Protein AF-A0A5N9BWN0-F1 (afdb_monomer_lite)

pLDDT: mean 87.67, std 10.24, range [44.97, 98.0]

Sequence (198 aa):
MVNQIKEALRDKSRDNLVNTLIKLGINAQMAERGLEQEKIGDEWYTKKLGIINVQDQPIKWINICIKPRSKDSPPNWKYIFIVPDERLVSGKDEIKIKTIRKKSFPIFGKVIDTTWKGNDGSGLAYTLSNDIEIKSLAKSIGDIHLESFFDPIPGWFFRVGHTQHLDGQSNWHNRMTKETWEQLTLLSNYLLSSPRIL

Radius of gyration: 17.15 Å; chains: 1; bounding box: 41×39×53 Å

Foldseek 3Di:
DVVVVVVVPDACQVVLLQVLCVVLVWPKDFDDPDDQCQPVVDDPQWAKPGWIATPPAQFGIWTKIWRPDDPPFFIKIKIKTWGFDQLADPDDDKWKKKKDFDAPDPPDHDGPWIFIDTPDPQCLSVVLRPDPLSTCLCVLQNMKMKIFDPPPGGTIMIMGMDGDDPDRYDPSSVSDDNSNVVSVRVSSVSRNPGDRPD

Structure (mmCIF, N/CA/C/O backbone):
data_AF-A0A5N9BWN0-F1
#
_entry.id   AF-A0A5N9BWN0-F1
#
loop_
_atom_site.group_PDB
_atom_site.id
_atom_site.type_symbol
_atom_site.label_atom_id
_atom_site.label_alt_id
_atom_site.label_comp_id
_atom_site.label_asym_id
_atom_site.label_entity_id
_atom_site.label_seq_id
_atom_site.pdbx_PDB_ins_code
_atom_site.Cartn_x
_atom_site.Cartn_y
_atom_site.Cartn_z
_atom_site.occupancy
_atom_site.B_iso_or_equiv
_atom_site.auth_seq_id
_atom_site.auth_comp_id
_atom_site.auth_asym_id
_atom_site.auth_atom_id
_atom_site.pdbx_PDB_model_num
ATOM 1 N N . MET A 1 1 ? -6.363 10.911 34.290 1.00 56.84 1 MET A N 1
ATOM 2 C CA . MET A 1 1 ? -4.896 10.781 34.126 1.00 56.84 1 MET A CA 1
ATOM 3 C C . MET A 1 1 ? -4.470 9.518 33.374 1.00 56.84 1 MET A C 1
ATOM 5 O O . MET A 1 1 ? -3.887 9.672 32.313 1.00 56.84 1 MET A O 1
ATOM 9 N N . VAL A 1 2 ? -4.783 8.290 33.820 1.00 61.59 2 VAL A N 1
ATOM 10 C CA . VAL A 1 2 ? -4.330 7.046 33.137 1.00 61.59 2 VAL A CA 1
ATOM 11 C C . VAL A 1 2 ? -4.757 6.964 31.660 1.00 61.59 2 VAL A C 1
ATOM 13 O O . VAL A 1 2 ? -3.939 6.626 30.809 1.00 61.59 2 VAL A O 1
ATOM 16 N N . ASN A 1 3 ? -5.997 7.341 31.326 1.00 66.62 3 ASN A N 1
ATOM 17 C CA . ASN A 1 3 ? -6.470 7.336 29.932 1.00 66.62 3 ASN A CA 1
ATOM 18 C C . ASN A 1 3 ? -5.778 8.394 29.055 1.00 66.62 3 ASN A C 1
ATOM 20 O O . ASN A 1 3 ? -5.500 8.124 27.895 1.00 66.62 3 ASN A O 1
ATOM 24 N N . GLN A 1 4 ? -5.424 9.557 29.610 1.00 67.56 4 GLN A N 1
ATOM 25 C CA . GLN A 1 4 ? -4.704 10.606 28.872 1.00 67.56 4 GLN A CA 1
ATOM 26 C C . GLN A 1 4 ? -3.252 10.202 28.578 1.00 67.56 4 GLN A C 1
ATOM 28 O O . GLN A 1 4 ? -2.748 10.477 27.495 1.00 67.56 4 GLN A O 1
ATOM 33 N N . ILE A 1 5 ? -2.596 9.497 29.508 1.00 68.50 5 ILE A N 1
ATOM 34 C CA . ILE A 1 5 ? -1.239 8.964 29.311 1.00 68.50 5 ILE A CA 1
ATOM 35 C C . ILE A 1 5 ? -1.248 7.828 28.278 1.00 68.50 5 ILE A C 1
ATOM 37 O O . ILE A 1 5 ? -0.393 7.796 27.396 1.00 68.50 5 ILE A O 1
ATOM 41 N N . LYS 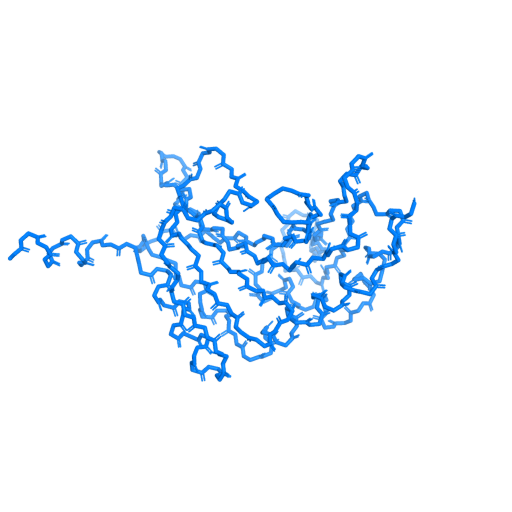A 1 6 ? -2.239 6.924 28.338 1.00 69.50 6 LYS A N 1
ATOM 42 C CA . LYS A 1 6 ? -2.413 5.861 27.333 1.00 69.50 6 LYS A CA 1
ATOM 43 C C . LYS A 1 6 ? -2.634 6.429 25.930 1.00 69.50 6 LYS A C 1
ATOM 45 O O . LYS A 1 6 ? -2.019 5.943 24.990 1.00 69.50 6 LYS A O 1
ATOM 50 N N . GLU A 1 7 ? -3.456 7.467 25.800 1.00 70.50 7 GLU A N 1
ATOM 51 C CA . GLU A 1 7 ? -3.693 8.151 24.524 1.00 70.50 7 GLU A CA 1
ATOM 52 C C . GLU A 1 7 ? -2.457 8.909 24.017 1.00 70.50 7 GLU A C 1
ATOM 54 O O . GLU A 1 7 ? -2.178 8.904 22.819 1.00 70.50 7 GLU A O 1
ATOM 59 N N . ALA A 1 8 ? -1.666 9.513 24.909 1.00 68.06 8 ALA A N 1
ATOM 60 C CA . ALA A 1 8 ? -0.419 10.183 24.536 1.00 68.06 8 ALA A CA 1
ATOM 61 C C . ALA A 1 8 ? 0.657 9.209 24.021 1.00 68.06 8 ALA A C 1
ATOM 63 O O . ALA A 1 8 ? 1.432 9.572 23.138 1.00 68.06 8 ALA A O 1
ATOM 64 N N . LEU A 1 9 ? 0.687 7.982 24.551 1.00 71.81 9 LEU A N 1
ATOM 65 C CA . LEU A 1 9 ? 1.624 6.917 24.168 1.00 71.81 9 LEU A CA 1
ATOM 66 C C . LEU A 1 9 ? 1.105 6.021 23.029 1.00 71.81 9 LEU A C 1
ATOM 68 O O . LEU A 1 9 ? 1.820 5.125 22.576 1.00 71.81 9 LEU A O 1
ATOM 72 N N . ARG A 1 10 ? -0.140 6.220 22.579 1.00 81.81 10 ARG A N 1
ATOM 73 C CA . ARG A 1 10 ? -0.743 5.446 21.491 1.00 81.81 10 ARG A CA 1
ATOM 74 C C . ARG A 1 10 ? -0.076 5.795 20.161 1.00 81.81 10 ARG A C 1
ATOM 76 O O . ARG A 1 10 ? 0.183 6.960 19.875 1.00 81.81 10 ARG A O 1
ATOM 83 N N . ASP A 1 11 ? 0.136 4.788 19.316 1.00 84.75 11 ASP A N 1
ATOM 84 C CA . ASP A 1 11 ? 0.546 5.009 17.927 1.00 84.75 11 ASP A CA 1
ATOM 85 C C . ASP A 1 11 ? -0.541 5.813 17.183 1.00 84.75 11 ASP A C 1
ATOM 87 O O . ASP A 1 11 ? -1.716 5.433 17.189 1.00 84.75 11 ASP A O 1
ATOM 91 N N . LYS A 1 12 ? -0.139 6.932 16.566 1.00 89.94 12 LYS A N 1
ATOM 92 C CA . LYS A 1 12 ? -1.022 7.859 15.836 1.00 89.94 12 LYS A CA 1
ATOM 93 C C . LYS A 1 12 ? -0.925 7.714 14.319 1.00 89.94 12 LYS A C 1
ATOM 95 O O . LYS A 1 12 ? -1.431 8.556 13.586 1.00 89.94 12 LYS A O 1
ATOM 100 N N . SER A 1 13 ? -0.273 6.671 13.809 1.00 90.56 13 SER A N 1
ATOM 101 C CA . SER A 1 13 ? -0.052 6.489 12.369 1.00 90.56 13 SER A CA 1
ATOM 102 C C . SER A 1 13 ? -1.371 6.376 11.606 1.00 90.56 13 SER A C 1
ATOM 104 O O . SER A 1 13 ? -1.478 6.910 10.503 1.00 90.56 13 SER A O 1
ATOM 106 N N . ARG A 1 14 ? -2.386 5.734 12.210 1.00 92.50 14 ARG A N 1
ATOM 107 C CA . ARG A 1 14 ? -3.748 5.674 11.656 1.00 92.50 14 ARG A CA 1
ATOM 108 C C . ARG A 1 14 ? -4.403 7.048 11.637 1.00 92.50 14 ARG A C 1
ATOM 110 O O . ARG A 1 14 ? -4.847 7.479 10.580 1.00 92.50 14 ARG A O 1
ATOM 117 N N . ASP A 1 15 ? -4.409 7.745 12.771 1.00 93.75 15 ASP A N 1
ATOM 118 C CA . ASP A 1 15 ? -4.987 9.086 12.903 1.00 93.75 15 ASP A CA 1
ATOM 119 C C . ASP A 1 15 ? -4.354 10.082 11.918 1.00 93.75 15 ASP A C 1
ATOM 121 O O . ASP A 1 15 ? -5.053 10.806 11.210 1.00 93.75 15 ASP A O 1
ATOM 125 N N . ASN A 1 16 ? -3.023 10.080 11.824 1.00 94.62 16 ASN A N 1
ATOM 126 C CA . ASN A 1 16 ? -2.276 10.961 10.933 1.00 94.62 16 ASN A CA 1
ATOM 127 C C . ASN A 1 16 ? -2.605 10.681 9.465 1.00 94.62 16 ASN A C 1
ATOM 129 O O . ASN A 1 16 ? -2.837 11.624 8.712 1.00 94.62 16 ASN A O 1
ATOM 133 N N . LEU A 1 17 ? -2.669 9.407 9.058 1.00 95.50 17 LEU A N 1
ATOM 134 C CA . LEU A 1 17 ? -3.010 9.064 7.679 1.00 95.50 17 LEU A CA 1
ATOM 135 C C . LEU A 1 17 ? -4.451 9.462 7.333 1.00 95.50 17 LEU A C 1
ATOM 137 O O . LEU A 1 17 ? -4.655 10.061 6.283 1.00 95.50 17 LEU A O 1
ATOM 141 N N . VAL A 1 18 ? -5.426 9.208 8.215 1.00 97.19 18 VAL A N 1
ATOM 142 C CA . VAL A 1 18 ? -6.821 9.652 8.013 1.00 97.19 18 VAL A CA 1
ATOM 143 C C . VAL A 1 18 ? -6.889 11.165 7.829 1.00 97.19 18 VAL A C 1
ATOM 145 O O . VAL A 1 18 ? -7.463 11.641 6.854 1.00 97.19 18 VAL A O 1
ATOM 148 N N . ASN A 1 19 ? -6.248 11.924 8.720 1.00 97.25 19 ASN A N 1
ATOM 149 C CA . ASN A 1 19 ? -6.223 13.381 8.634 1.00 97.25 19 ASN A CA 1
ATOM 150 C C . ASN A 1 19 ? -5.569 13.874 7.337 1.00 97.25 19 ASN A C 1
ATOM 152 O O . ASN A 1 19 ? -6.043 14.844 6.749 1.00 97.25 19 ASN A O 1
ATOM 156 N N . THR A 1 20 ? -4.494 13.226 6.880 1.00 97.56 20 THR A N 1
ATOM 157 C CA . THR A 1 20 ? -3.877 13.552 5.590 1.00 97.56 20 THR A CA 1
ATOM 158 C C . THR A 1 20 ? -4.834 13.283 4.433 1.00 97.56 20 THR A C 1
ATOM 160 O O . THR A 1 20 ? -5.011 14.164 3.601 1.00 97.56 20 THR A O 1
ATOM 163 N N . LEU A 1 21 ? -5.495 12.123 4.394 1.00 97.75 21 LEU A N 1
ATOM 164 C CA . LEU A 1 21 ? -6.449 11.785 3.331 1.00 97.75 21 LEU A CA 1
ATOM 165 C C . LEU A 1 21 ? -7.605 12.797 3.270 1.00 97.75 21 LEU A C 1
ATOM 167 O O . LEU A 1 21 ? -7.898 13.325 2.200 1.00 97.75 21 LEU A O 1
ATOM 171 N N . ILE A 1 22 ? -8.183 13.157 4.421 1.00 98.00 22 ILE A N 1
ATOM 172 C CA . ILE A 1 22 ? -9.245 14.172 4.503 1.00 98.00 22 ILE A CA 1
ATOM 173 C C . ILE A 1 22 ? -8.757 15.529 3.978 1.00 98.00 22 ILE A C 1
ATOM 175 O O . ILE A 1 22 ? -9.460 16.179 3.207 1.00 98.00 22 ILE A O 1
ATOM 179 N N . LYS A 1 23 ? -7.536 15.955 4.332 1.00 98.00 23 LYS A N 1
ATOM 180 C CA . LYS A 1 23 ? -6.941 17.208 3.823 1.00 98.00 23 LYS A CA 1
ATOM 181 C C . LYS A 1 23 ? -6.735 17.207 2.308 1.00 98.00 23 LYS A C 1
ATOM 183 O O . LYS A 1 23 ? -6.741 18.274 1.704 1.00 98.00 23 LYS A O 1
ATOM 188 N N . LEU A 1 24 ? -6.553 16.035 1.701 1.00 97.38 24 LEU A N 1
ATOM 189 C CA . LEU A 1 24 ? -6.472 15.873 0.248 1.00 97.38 24 LEU A CA 1
ATOM 190 C C . LEU A 1 24 ? -7.854 15.834 -0.431 1.00 97.38 24 LEU A C 1
ATOM 192 O O . LEU A 1 24 ? -7.917 15.746 -1.654 1.00 97.38 24 LEU A O 1
ATOM 196 N N . GLY A 1 25 ? -8.948 15.908 0.336 1.00 97.06 25 GLY A N 1
ATOM 197 C CA . GLY A 1 25 ? -10.321 15.824 -0.168 1.00 97.06 25 GLY A CA 1
ATOM 198 C C . GLY A 1 25 ? -10.844 14.395 -0.323 1.00 97.06 25 GLY A C 1
ATOM 199 O O . GLY A 1 25 ? -11.863 14.188 -0.973 1.00 97.06 25 GLY A O 1
ATOM 200 N N . ILE A 1 26 ? -10.162 13.404 0.257 1.00 97.81 26 ILE A N 1
ATOM 201 C CA . ILE A 1 26 ? -10.567 11.997 0.196 1.00 97.81 26 ILE A CA 1
ATOM 202 C C . ILE A 1 26 ? -11.484 11.701 1.380 1.00 97.81 26 ILE A C 1
ATOM 204 O O . ILE A 1 26 ? -11.139 11.966 2.535 1.00 97.81 26 ILE A O 1
ATOM 208 N N . ASN A 1 27 ? -12.646 11.112 1.103 1.00 97.19 27 ASN A N 1
ATOM 209 C CA . ASN A 1 27 ? -13.589 10.699 2.134 1.00 97.19 27 ASN A CA 1
ATOM 210 C C . ASN A 1 27 ? -13.077 9.434 2.841 1.00 97.19 27 ASN A C 1
ATOM 212 O O . ASN A 1 27 ? -13.322 8.308 2.402 1.00 97.19 27 ASN A O 1
ATOM 216 N N . ALA A 1 28 ? -12.310 9.648 3.911 1.00 97.31 28 ALA A N 1
ATOM 217 C CA . ALA A 1 28 ? -11.677 8.610 4.709 1.00 97.31 28 ALA A CA 1
ATOM 218 C C . ALA A 1 28 ? -12.167 8.649 6.161 1.00 97.31 28 ALA A C 1
ATOM 220 O O . ALA A 1 28 ? -12.256 9.714 6.772 1.00 97.31 28 ALA A O 1
ATOM 221 N N . GLN A 1 29 ? -12.451 7.481 6.736 1.00 96.94 29 GLN A N 1
ATOM 222 C CA . GLN A 1 29 ? -12.981 7.354 8.094 1.00 96.94 29 GLN A CA 1
ATOM 223 C C . GLN A 1 29 ? -12.306 6.206 8.841 1.00 96.94 29 GLN A C 1
ATOM 225 O O . GLN A 1 29 ? -11.973 5.171 8.265 1.00 96.94 29 GLN A O 1
ATOM 230 N N . MET A 1 30 ? -12.105 6.371 10.147 1.00 95.19 30 MET A N 1
ATOM 231 C CA . MET A 1 30 ? -11.611 5.282 10.985 1.00 95.19 30 MET A CA 1
ATOM 232 C C . MET A 1 30 ? -12.687 4.212 11.142 1.00 95.19 30 MET A C 1
ATOM 234 O O . MET A 1 30 ? -13.782 4.508 11.609 1.00 95.19 30 MET A O 1
ATOM 238 N N . ALA A 1 31 ? -12.349 2.969 10.815 1.00 94.06 31 ALA A N 1
ATOM 239 C CA . ALA A 1 31 ? -13.229 1.846 11.079 1.00 94.06 31 ALA A CA 1
ATOM 240 C C . ALA A 1 31 ? -13.097 1.362 12.533 1.00 94.06 31 ALA A C 1
ATOM 242 O O . ALA A 1 31 ? -12.071 1.589 13.207 1.00 94.06 31 ALA A O 1
ATOM 243 N N . GLU A 1 32 ? -14.130 0.650 12.985 1.00 91.06 32 GLU A N 1
ATOM 244 C CA . GLU A 1 32 ? -14.078 -0.153 14.203 1.00 91.06 32 GLU A CA 1
ATOM 245 C C . GLU A 1 32 ? -12.969 -1.210 14.112 1.00 91.06 32 GLU A C 1
ATOM 247 O O . GLU A 1 32 ? -12.517 -1.588 13.029 1.00 91.06 32 GLU A O 1
ATOM 252 N N . ARG A 1 33 ? -12.464 -1.637 15.271 1.00 87.94 33 ARG A N 1
ATOM 253 C CA . ARG A 1 33 ? -11.361 -2.602 15.353 1.00 87.94 33 ARG A CA 1
ATOM 254 C C . ARG A 1 33 ? -11.892 -4.028 15.333 1.00 87.94 33 ARG A C 1
ATOM 256 O O . ARG A 1 33 ? -12.960 -4.292 15.868 1.00 87.94 33 ARG A O 1
ATOM 263 N N . GLY A 1 34 ? -11.089 -4.945 14.801 1.00 86.25 34 GLY A N 1
ATOM 264 C CA . GLY A 1 34 ? -11.418 -6.373 14.759 1.00 86.25 34 GLY A CA 1
ATOM 265 C C . GLY A 1 34 ? -12.210 -6.791 13.522 1.00 86.25 34 GLY A C 1
ATOM 266 O O . GLY A 1 34 ? -12.707 -7.912 13.474 1.00 86.25 34 GLY A O 1
ATOM 267 N N . LEU A 1 35 ? -12.300 -5.916 12.519 1.00 89.75 35 LEU A N 1
ATOM 268 C CA . LEU A 1 35 ? -12.867 -6.256 11.220 1.00 89.75 35 LEU A CA 1
ATOM 269 C C . LEU A 1 35 ? -12.029 -7.333 10.521 1.00 89.75 35 LEU A C 1
ATOM 271 O O . LEU A 1 35 ? -10.801 -7.360 10.634 1.00 89.75 35 LEU A O 1
ATOM 275 N N . GLU A 1 36 ? -12.681 -8.206 9.755 1.00 89.69 36 GLU A N 1
ATOM 276 C CA . GLU A 1 36 ? -12.004 -9.309 9.064 1.00 89.69 36 GLU A CA 1
ATOM 277 C C . GLU A 1 36 ? -10.983 -8.817 8.035 1.00 89.69 36 GLU A C 1
ATOM 279 O O . GLU A 1 36 ? -9.937 -9.440 7.855 1.00 89.69 36 GLU A O 1
ATOM 284 N N . GLN A 1 37 ? -11.224 -7.644 7.446 1.00 90.56 37 GLN A N 1
ATOM 285 C CA . GLN A 1 37 ? -10.316 -6.978 6.517 1.00 90.56 37 GLN A CA 1
ATOM 286 C C . GLN A 1 37 ? -8.945 -6.676 7.146 1.00 90.56 37 GLN A C 1
ATOM 288 O O . GLN A 1 37 ? -7.957 -6.558 6.424 1.00 90.56 37 GLN A O 1
ATOM 293 N N . GLU A 1 38 ? -8.829 -6.611 8.482 1.00 91.31 38 GLU A N 1
ATOM 294 C CA . GLU A 1 38 ? -7.531 -6.465 9.158 1.00 91.31 38 GLU A CA 1
ATOM 295 C C . GLU A 1 38 ? -6.613 -7.687 8.971 1.00 91.31 38 GLU A C 1
ATOM 297 O O . GLU A 1 38 ? -5.420 -7.606 9.272 1.00 91.31 38 GLU A O 1
ATOM 302 N N . LYS A 1 39 ? -7.146 -8.830 8.516 1.00 89.50 39 LYS A N 1
ATOM 303 C CA . LYS A 1 39 ? -6.376 -10.044 8.200 1.00 89.50 39 LYS A CA 1
ATOM 304 C C . LYS A 1 39 ? -5.771 -10.019 6.789 1.00 89.50 39 LYS A C 1
ATOM 306 O O . LYS A 1 39 ? -4.875 -10.809 6.511 1.00 89.50 39 LYS A O 1
ATOM 311 N N . ILE A 1 40 ? -6.220 -9.121 5.911 1.00 91.06 40 ILE A N 1
ATOM 312 C CA . ILE A 1 40 ? -5.735 -9.046 4.526 1.00 91.06 40 ILE A CA 1
ATOM 313 C C . ILE A 1 40 ? -4.301 -8.510 4.510 1.00 91.06 40 ILE A C 1
ATOM 315 O O . ILE A 1 40 ? -4.012 -7.467 5.102 1.00 91.06 40 ILE A O 1
ATOM 319 N N . GLY A 1 41 ? -3.404 -9.230 3.827 1.00 85.31 41 GLY A N 1
ATOM 320 C CA . GLY A 1 41 ? -1.977 -8.900 3.745 1.00 85.31 41 GLY A CA 1
ATOM 321 C C . GLY A 1 41 ? -1.235 -8.983 5.086 1.00 85.31 41 GLY A C 1
ATOM 322 O O . GLY A 1 41 ? -0.117 -8.466 5.198 1.00 85.31 41 GLY A O 1
ATOM 323 N N . ASP A 1 42 ? -1.869 -9.594 6.093 1.00 82.62 42 ASP A N 1
ATOM 324 C CA . ASP A 1 42 ? -1.334 -9.740 7.439 1.00 82.62 42 ASP A CA 1
ATOM 325 C C . ASP A 1 42 ? -0.087 -10.618 7.451 1.00 82.62 42 ASP A C 1
ATOM 327 O O . ASP A 1 42 ? 0.075 -11.574 6.693 1.00 82.62 42 ASP A O 1
ATOM 331 N N . GLU A 1 43 ? 0.792 -10.300 8.383 1.00 85.06 43 GLU A N 1
ATOM 332 C CA . GLU A 1 43 ? 1.943 -11.116 8.696 1.00 85.06 43 GLU A CA 1
ATOM 333 C C . GLU A 1 43 ? 1.918 -11.399 10.186 1.00 85.06 43 GLU A C 1
ATOM 335 O O . GLU A 1 43 ? 1.860 -10.476 11.001 1.00 85.06 43 GLU A O 1
ATOM 340 N N . TRP A 1 44 ? 2.042 -12.677 10.536 1.00 80.94 44 TRP A N 1
ATOM 341 C CA . TRP A 1 44 ? 1.888 -13.187 11.901 1.00 80.94 44 TRP A CA 1
ATOM 342 C C . TRP A 1 44 ? 2.745 -12.472 12.963 1.00 80.94 44 TRP A C 1
ATOM 344 O O . TRP A 1 44 ? 2.410 -12.490 14.144 1.00 80.94 44 TRP A O 1
ATOM 354 N N . TYR A 1 45 ? 3.856 -11.847 12.562 1.00 83.12 45 TYR A N 1
ATOM 355 C CA . TYR A 1 45 ? 4.780 -11.129 13.445 1.00 83.12 45 TYR A CA 1
ATOM 356 C C . TYR A 1 45 ? 4.499 -9.619 13.557 1.00 83.12 45 TYR A C 1
ATOM 358 O O . TYR A 1 45 ? 5.305 -8.880 14.133 1.00 83.12 45 TYR A O 1
ATOM 366 N N . THR A 1 46 ? 3.397 -9.131 12.984 1.00 88.94 46 THR A N 1
ATOM 367 C CA . THR A 1 46 ? 3.005 -7.718 13.017 1.00 88.94 46 THR A CA 1
ATOM 368 C C . THR A 1 46 ? 1.761 -7.496 13.873 1.00 88.94 46 THR A C 1
ATOM 370 O O . THR A 1 46 ? 0.923 -8.373 14.056 1.00 88.94 46 THR A O 1
ATOM 373 N N . LYS A 1 47 ? 1.646 -6.296 14.443 1.00 89.94 47 LYS A N 1
ATOM 374 C CA . LYS A 1 47 ? 0.473 -5.847 15.190 1.00 89.94 47 LYS A CA 1
ATOM 375 C C . LYS A 1 47 ? -0.387 -4.952 14.303 1.00 89.94 47 LYS A C 1
ATOM 377 O O . LYS A 1 47 ? 0.100 -3.955 13.777 1.00 89.94 47 LYS A O 1
ATOM 382 N N . LYS A 1 48 ? -1.679 -5.252 14.220 1.00 91.19 48 LYS A N 1
ATOM 383 C CA . LYS A 1 48 ? -2.666 -4.467 13.465 1.00 91.19 48 LYS A CA 1
ATOM 384 C C . LYS A 1 48 ? -3.054 -3.196 14.216 1.00 91.19 48 LYS A C 1
ATOM 386 O O . LYS A 1 48 ? -3.367 -3.226 15.413 1.00 91.19 48 LYS A O 1
ATOM 391 N N . LEU A 1 49 ? -3.049 -2.071 13.511 1.00 90.19 49 LEU A N 1
ATOM 392 C CA . LEU A 1 49 ? -3.503 -0.768 14.004 1.00 90.19 49 LEU A CA 1
ATOM 393 C C . LEU A 1 49 ? -4.929 -0.429 13.540 1.00 90.19 49 LEU A C 1
ATOM 395 O O . LEU A 1 49 ? -5.482 0.572 13.993 1.00 90.19 49 LEU A O 1
ATOM 399 N N . GLY A 1 50 ? -5.547 -1.294 12.735 1.00 91.31 50 GLY A N 1
ATOM 400 C CA . GLY A 1 50 ? -6.940 -1.204 12.306 1.00 91.31 50 GLY A CA 1
ATOM 401 C C . GLY A 1 50 ? -7.123 -0.611 10.914 1.00 91.31 50 GLY A C 1
ATOM 402 O O . GLY A 1 50 ? -6.181 -0.098 10.309 1.00 91.31 50 GLY A O 1
ATOM 403 N N . ILE A 1 51 ? -8.370 -0.652 10.444 1.00 95.38 51 ILE A N 1
ATOM 404 C CA . ILE A 1 51 ? -8.756 -0.214 9.099 1.00 95.38 51 ILE A CA 1
ATOM 405 C C . ILE A 1 51 ? -9.123 1.273 9.054 1.00 95.38 51 ILE A C 1
ATOM 407 O O . ILE A 1 51 ? -9.694 1.837 9.994 1.00 95.38 51 ILE A O 1
ATOM 411 N N . ILE A 1 52 ? -8.793 1.892 7.926 1.00 97.38 52 ILE A N 1
ATOM 412 C CA . ILE A 1 52 ? -9.357 3.145 7.434 1.00 97.38 52 ILE A CA 1
ATOM 413 C C . ILE A 1 52 ? -10.272 2.796 6.260 1.00 97.38 52 ILE A C 1
ATOM 415 O O . ILE A 1 52 ? -9.814 2.187 5.295 1.00 97.38 52 ILE A O 1
ATOM 419 N N . ASN A 1 53 ? -11.541 3.184 6.342 1.00 97.38 53 ASN A N 1
ATOM 420 C CA . ASN A 1 53 ? -12.498 3.085 5.245 1.00 97.38 53 ASN A CA 1
ATOM 421 C C . ASN A 1 53 ? -12.314 4.272 4.302 1.00 97.38 53 ASN A C 1
ATOM 423 O O . ASN A 1 53 ? -12.188 5.403 4.769 1.00 97.38 53 ASN A O 1
ATOM 427 N N . VAL A 1 54 ? -12.345 4.021 2.998 1.00 97.75 54 VAL A N 1
ATOM 428 C CA . VAL A 1 54 ? -12.297 5.041 1.949 1.00 97.75 54 VAL A CA 1
ATOM 429 C C . VAL A 1 54 ? -13.525 4.878 1.054 1.00 97.75 54 VAL A C 1
ATOM 431 O O . VAL A 1 54 ? -13.806 3.789 0.550 1.00 97.75 54 VAL A O 1
ATOM 434 N N . GLN A 1 55 ? -14.283 5.958 0.882 1.00 95.81 55 GLN A N 1
ATOM 435 C CA . GLN A 1 55 ? -15.507 5.974 0.076 1.00 95.81 55 GLN A CA 1
ATOM 436 C C . GLN A 1 55 ? -15.221 6.459 -1.349 1.00 95.81 55 GLN A C 1
ATOM 438 O O . GLN A 1 55 ? -14.252 7.176 -1.576 1.00 95.81 55 GLN A O 1
ATOM 443 N N . ASP A 1 56 ? -16.045 6.033 -2.311 1.00 93.31 56 ASP A N 1
ATOM 444 C CA . ASP A 1 56 ? -16.036 6.515 -3.707 1.00 93.31 56 ASP A CA 1
ATOM 445 C C . ASP A 1 56 ? -14.699 6.403 -4.462 1.00 93.31 56 ASP A C 1
ATOM 447 O O . ASP A 1 56 ? -14.450 7.124 -5.424 1.00 93.31 56 ASP A O 1
ATOM 451 N N . GLN A 1 57 ? -13.825 5.485 -4.041 1.00 96.00 57 GLN A N 1
ATOM 452 C CA . GLN A 1 57 ? -12.526 5.216 -4.668 1.00 96.00 57 GLN A CA 1
ATOM 453 C C . GLN A 1 57 ? -12.343 3.707 -4.921 1.00 96.00 57 GLN A C 1
ATOM 455 O O . GLN A 1 57 ? -13.024 2.909 -4.268 1.00 96.00 57 GLN A O 1
ATOM 460 N N . PRO A 1 58 ? -11.451 3.285 -5.840 1.00 97.31 58 PRO A N 1
ATOM 461 C CA . PRO A 1 58 ? -11.111 1.870 -6.033 1.00 97.31 58 PRO A CA 1
ATOM 462 C C . PRO A 1 58 ? -10.537 1.221 -4.768 1.00 97.31 58 PRO A C 1
ATOM 464 O O . PRO A 1 58 ? -10.898 0.105 -4.405 1.00 97.31 58 PRO A O 1
ATOM 467 N N . ILE A 1 59 ? -9.678 1.956 -4.060 1.00 98.00 59 ILE A N 1
ATOM 468 C CA . ILE A 1 59 ? -9.169 1.566 -2.746 1.00 98.00 59 ILE A CA 1
ATOM 469 C C . ILE A 1 59 ? -10.299 1.772 -1.743 1.00 98.00 59 ILE A C 1
ATOM 471 O O . ILE A 1 59 ? -10.732 2.905 -1.536 1.00 98.00 59 ILE A O 1
ATOM 475 N N . LYS A 1 60 ? -10.769 0.690 -1.117 1.00 97.62 60 LYS A N 1
ATOM 476 C CA . LYS A 1 60 ? -11.847 0.746 -0.114 1.00 97.62 60 LYS A CA 1
ATOM 477 C C . LYS A 1 60 ? -11.333 0.734 1.310 1.00 97.62 60 LYS A C 1
ATOM 479 O O . LYS A 1 60 ? -11.950 1.337 2.186 1.00 97.62 60 LYS A O 1
ATOM 484 N N . TRP A 1 61 ? -10.197 0.081 1.536 1.00 97.38 61 TRP A N 1
ATOM 485 C CA . TRP A 1 61 ? -9.638 -0.064 2.872 1.00 97.38 61 TRP A CA 1
ATOM 486 C C . TRP A 1 61 ? -8.137 0.155 2.880 1.00 97.38 61 TRP A C 1
ATOM 488 O O . TRP A 1 61 ? -7.426 -0.240 1.957 1.00 97.38 61 TRP A O 1
ATOM 498 N N . ILE A 1 62 ? -7.656 0.761 3.960 1.00 97.12 62 ILE A N 1
ATOM 499 C CA . ILE A 1 62 ? -6.232 0.864 4.255 1.00 97.12 62 ILE A CA 1
ATOM 500 C C . ILE A 1 62 ? -6.005 0.287 5.646 1.00 97.12 62 ILE A C 1
ATOM 502 O O . ILE A 1 62 ? -6.500 0.827 6.636 1.00 97.12 62 ILE A O 1
ATOM 506 N N . ASN A 1 63 ? -5.258 -0.808 5.722 1.00 95.19 63 ASN A N 1
ATOM 507 C CA . ASN A 1 63 ? -4.794 -1.380 6.976 1.00 95.19 63 ASN A CA 1
ATOM 508 C C . ASN A 1 63 ? -3.378 -0.883 7.273 1.00 95.19 63 ASN A C 1
ATOM 510 O O . ASN A 1 63 ? -2.538 -0.773 6.376 1.00 95.19 63 ASN A O 1
ATOM 514 N N . ILE A 1 64 ? -3.097 -0.616 8.543 1.00 93.06 64 ILE A N 1
ATOM 515 C CA . ILE A 1 64 ? -1.753 -0.273 9.001 1.00 93.06 64 ILE A CA 1
ATOM 516 C C . ILE A 1 64 ? -1.312 -1.334 9.998 1.00 93.06 64 ILE A C 1
ATOM 518 O O . ILE A 1 64 ? -1.960 -1.548 11.020 1.00 93.06 64 ILE A O 1
ATOM 522 N N . CYS A 1 65 ? -0.181 -1.972 9.722 1.00 92.19 65 CYS A N 1
ATOM 523 C CA . CYS A 1 65 ? 0.438 -2.950 10.607 1.00 92.19 65 CYS A CA 1
ATOM 524 C C . CYS A 1 65 ? 1.801 -2.440 11.077 1.00 92.19 65 CYS A C 1
ATOM 526 O O . CYS A 1 65 ? 2.496 -1.744 10.341 1.00 92.19 65 CYS A O 1
ATOM 528 N N . ILE A 1 66 ? 2.199 -2.791 12.297 1.00 90.75 66 ILE A N 1
ATOM 529 C CA . ILE A 1 66 ? 3.508 -2.455 12.855 1.00 90.75 66 ILE A CA 1
ATOM 530 C C . ILE A 1 66 ? 4.234 -3.725 13.290 1.00 90.75 66 ILE A C 1
ATOM 532 O O . ILE A 1 66 ? 3.747 -4.489 14.121 1.00 90.75 66 ILE A O 1
ATOM 536 N N . LYS A 1 67 ? 5.439 -3.935 12.767 1.00 90.12 67 LYS A N 1
ATOM 537 C CA . LYS A 1 67 ? 6.422 -4.806 13.403 1.00 90.12 67 LYS A CA 1
ATOM 538 C C . LYS A 1 67 ? 7.073 -4.008 14.536 1.00 90.12 67 LYS A C 1
ATOM 540 O O . LYS A 1 67 ? 7.705 -2.983 14.251 1.00 90.12 67 LYS A O 1
ATOM 545 N N . PRO A 1 68 ? 6.924 -4.430 15.803 1.00 85.62 68 PRO A N 1
ATOM 546 C CA . PRO A 1 68 ? 7.524 -3.716 16.917 1.00 85.62 68 PRO A CA 1
ATOM 547 C C . PRO A 1 68 ? 9.052 -3.741 16.818 1.00 85.62 68 PRO A C 1
ATOM 549 O O . PRO A 1 68 ? 9.649 -4.597 16.158 1.00 85.62 68 PRO A O 1
ATOM 552 N N . ARG A 1 69 ? 9.688 -2.791 17.505 1.00 85.00 69 ARG A N 1
ATOM 553 C CA . ARG A 1 69 ? 11.144 -2.754 17.647 1.00 85.00 69 ARG A CA 1
ATOM 554 C C . ARG A 1 69 ? 11.646 -4.073 18.245 1.00 85.00 69 ARG A C 1
ATOM 556 O O . ARG A 1 69 ? 11.083 -4.559 19.223 1.00 85.00 69 ARG A O 1
ATOM 563 N N . SER A 1 70 ? 12.728 -4.606 17.684 1.00 82.56 70 SER A N 1
ATOM 564 C CA . SER A 1 70 ? 13.486 -5.720 18.261 1.00 82.56 70 SER A CA 1
ATOM 565 C C . SER A 1 70 ? 14.867 -5.239 18.726 1.00 82.56 70 SER A C 1
ATOM 567 O O . SER A 1 70 ? 15.189 -4.055 18.599 1.00 82.56 70 SER A O 1
ATOM 569 N N . LYS A 1 71 ? 15.689 -6.144 19.272 1.00 82.62 71 LYS A N 1
ATOM 570 C CA . LYS A 1 71 ? 17.065 -5.831 19.688 1.00 82.62 71 LYS A CA 1
ATOM 571 C C . LYS A 1 71 ? 17.893 -5.252 18.533 1.00 82.62 71 LYS A C 1
ATOM 573 O O . LYS A 1 71 ? 18.573 -4.249 18.726 1.00 82.62 71 LYS A O 1
ATOM 578 N N . ASP A 1 72 ? 17.752 -5.837 17.344 1.00 84.75 72 ASP A N 1
ATOM 579 C CA . ASP A 1 72 ? 18.607 -5.553 16.185 1.00 84.75 72 ASP A CA 1
ATOM 580 C C . ASP A 1 72 ? 17.861 -4.852 15.039 1.00 84.75 72 ASP A C 1
ATOM 582 O O . ASP A 1 72 ? 18.449 -4.550 14.002 1.00 84.75 72 ASP A O 1
ATOM 586 N N . SER A 1 73 ? 16.559 -4.576 15.198 1.00 82.81 73 SER A N 1
ATOM 587 C CA . SER A 1 73 ? 15.7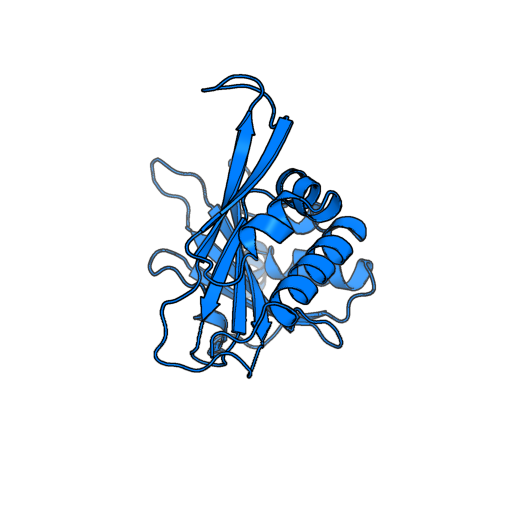66 -3.923 14.157 1.00 82.81 73 SER A CA 1
ATOM 588 C C . SER A 1 73 ? 14.877 -2.799 14.696 1.00 82.81 73 SER A C 1
ATOM 590 O O . SER A 1 73 ? 14.131 -3.012 15.659 1.00 82.81 73 SER A O 1
ATOM 592 N N . PRO A 1 74 ? 14.867 -1.624 14.042 1.00 86.44 74 PRO A N 1
ATOM 593 C CA . PRO A 1 74 ? 13.883 -0.577 14.313 1.00 86.44 74 PRO A CA 1
ATOM 594 C C . PRO A 1 74 ? 12.442 -1.061 14.049 1.00 86.44 74 PRO A C 1
ATOM 596 O O . PRO A 1 74 ? 12.245 -2.082 13.378 1.00 86.44 74 PRO A O 1
ATOM 599 N N . PRO A 1 75 ? 11.429 -0.333 14.551 1.00 88.62 75 PRO A N 1
ATOM 600 C CA . PRO A 1 75 ? 10.044 -0.587 14.179 1.00 88.62 75 PRO A CA 1
ATOM 601 C C . PRO A 1 75 ? 9.818 -0.358 12.676 1.00 88.62 75 PRO A C 1
ATOM 603 O O . PRO A 1 75 ? 10.433 0.513 12.050 1.00 88.62 75 PRO A O 1
ATOM 606 N N . ASN A 1 76 ? 8.924 -1.156 12.097 1.00 89.81 76 ASN A N 1
ATOM 607 C CA . ASN A 1 76 ? 8.578 -1.099 10.679 1.00 89.81 76 ASN A CA 1
ATOM 608 C C . ASN A 1 76 ? 7.058 -1.084 10.523 1.00 89.81 76 ASN A C 1
ATOM 610 O O . ASN A 1 76 ? 6.373 -1.971 11.028 1.00 89.81 76 ASN A O 1
ATOM 614 N N . TRP A 1 77 ? 6.547 -0.079 9.823 1.00 92.25 77 TRP A N 1
ATOM 615 C CA . TRP A 1 77 ? 5.140 0.056 9.491 1.00 92.25 77 TRP A CA 1
ATOM 616 C C . TRP A 1 77 ? 4.895 -0.478 8.092 1.00 92.25 77 TRP A C 1
ATOM 618 O O . TRP A 1 77 ? 5.678 -0.248 7.170 1.00 92.25 77 TRP A O 1
ATOM 628 N N . LYS A 1 78 ? 3.771 -1.163 7.939 1.00 93.31 78 LYS A N 1
ATOM 629 C CA . LYS A 1 78 ? 3.267 -1.678 6.677 1.00 93.31 78 LYS A CA 1
ATOM 630 C C . LYS A 1 78 ? 1.915 -1.048 6.418 1.00 93.31 78 LYS A C 1
ATOM 632 O O . LYS A 1 78 ? 1.025 -1.124 7.260 1.00 93.31 78 LYS A O 1
ATOM 637 N N . TYR A 1 79 ? 1.798 -0.422 5.259 1.00 95.06 79 TYR A N 1
ATOM 638 C CA . TYR A 1 79 ? 0.566 0.168 4.761 1.00 95.06 79 TYR A CA 1
ATOM 639 C C . TYR A 1 79 ? 0.028 -0.757 3.688 1.00 95.06 79 TYR A C 1
ATOM 641 O O . TYR A 1 79 ? 0.716 -1.005 2.698 1.00 95.06 79 TYR A O 1
ATOM 649 N N . ILE A 1 80 ? -1.153 -1.310 3.926 1.00 96.56 80 ILE A N 1
ATOM 650 C CA . ILE A 1 80 ? -1.794 -2.291 3.059 1.00 96.56 80 ILE A CA 1
ATOM 651 C C . ILE A 1 80 ? -3.048 -1.631 2.509 1.00 96.56 80 ILE A C 1
ATOM 653 O O . ILE A 1 80 ? -3.987 -1.356 3.251 1.00 96.56 80 ILE A O 1
ATOM 657 N N . PHE A 1 81 ? -3.036 -1.350 1.218 1.00 97.44 81 PHE A N 1
ATOM 658 C CA . PHE A 1 81 ? -4.161 -0.783 0.491 1.00 97.44 81 PHE A CA 1
ATOM 659 C C . PHE A 1 81 ? -4.932 -1.922 -0.145 1.00 97.44 81 PHE A C 1
ATOM 661 O O . PHE A 1 81 ? -4.322 -2.791 -0.762 1.00 97.44 81 PHE A O 1
ATOM 668 N N . ILE A 1 82 ? -6.248 -1.922 0.017 1.00 97.56 82 ILE A N 1
ATOM 669 C CA . ILE A 1 82 ? -7.105 -3.035 -0.376 1.00 97.56 82 ILE A CA 1
ATOM 670 C C . ILE A 1 82 ? -8.120 -2.537 -1.403 1.00 97.56 82 ILE A C 1
ATOM 672 O O . ILE A 1 82 ? -8.849 -1.567 -1.166 1.00 97.56 82 ILE A O 1
ATOM 676 N N . VAL A 1 83 ? -8.150 -3.230 -2.537 1.00 97.44 83 VAL A N 1
ATOM 677 C CA . VAL A 1 83 ? -8.983 -2.965 -3.711 1.00 97.44 83 VAL A CA 1
ATOM 678 C C . VAL A 1 83 ? -9.842 -4.208 -3.955 1.00 97.44 83 VAL A C 1
ATOM 680 O O . VAL A 1 83 ? -9.328 -5.207 -4.458 1.00 97.44 83 VAL A O 1
ATOM 683 N N . PRO A 1 84 ? -11.127 -4.197 -3.573 1.00 95.31 84 PRO A N 1
ATOM 684 C CA . PRO A 1 84 ? -12.026 -5.323 -3.818 1.00 95.31 84 PRO A CA 1
ATOM 685 C C . PRO A 1 84 ? -12.205 -5.581 -5.312 1.00 95.31 84 PRO A C 1
ATOM 687 O O . PRO A 1 84 ? -12.319 -4.639 -6.095 1.00 95.31 84 PRO A O 1
ATOM 690 N N . ASP A 1 85 ? -12.258 -6.851 -5.695 1.00 92.88 85 ASP A N 1
ATOM 691 C CA . ASP A 1 85 ? -12.455 -7.289 -7.072 1.00 92.88 85 ASP A CA 1
ATOM 692 C C . ASP A 1 85 ? -13.157 -8.653 -7.104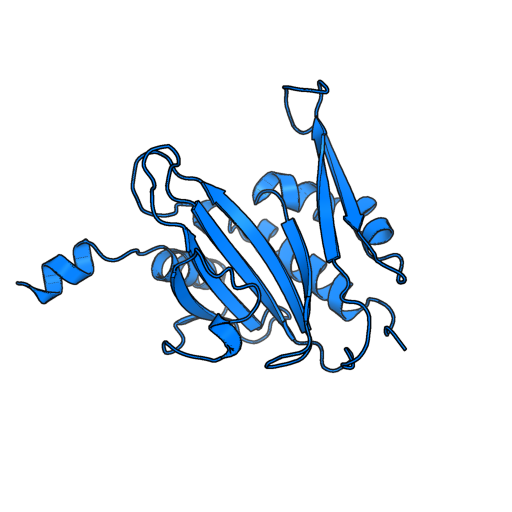 1.00 92.88 85 ASP A C 1
ATOM 694 O O . ASP A 1 85 ? -12.528 -9.710 -7.063 1.00 92.88 85 ASP A O 1
ATOM 698 N N . GLU A 1 86 ? -14.484 -8.626 -7.222 1.00 88.50 86 GLU A N 1
ATOM 699 C CA . GLU A 1 86 ? -15.344 -9.820 -7.256 1.00 88.50 86 GLU A CA 1
ATOM 700 C C . GLU A 1 86 ? -15.102 -10.714 -8.481 1.00 88.50 86 GLU A C 1
ATOM 702 O O . GLU A 1 86 ? -15.594 -11.840 -8.546 1.00 88.50 86 GLU A O 1
ATOM 707 N N . ARG A 1 87 ? -14.346 -10.235 -9.477 1.00 85.44 87 ARG A N 1
ATOM 708 C CA . ARG A 1 87 ? -14.016 -11.020 -10.674 1.00 85.44 87 ARG A CA 1
ATOM 709 C C . ARG A 1 87 ? -12.934 -12.061 -10.392 1.00 85.44 87 ARG A C 1
ATOM 711 O O . ARG A 1 87 ? -12.726 -12.942 -11.226 1.00 85.44 87 ARG A O 1
ATOM 718 N N . LEU A 1 88 ? -12.229 -11.950 -9.264 1.00 82.25 88 LEU A N 1
ATOM 719 C CA . LEU A 1 88 ? -11.249 -12.934 -8.826 1.00 82.25 88 LEU A CA 1
ATOM 720 C C . LEU A 1 88 ? -11.967 -14.138 -8.209 1.00 82.25 88 LEU A C 1
ATOM 722 O O . LEU A 1 88 ? -12.669 -14.025 -7.209 1.00 82.25 88 LEU A O 1
ATOM 726 N N . VAL A 1 89 ? -11.774 -15.309 -8.816 1.00 71.38 89 VAL A N 1
ATOM 727 C CA . VAL A 1 89 ? -12.421 -16.558 -8.399 1.00 71.38 89 VAL A CA 1
ATOM 728 C C . VAL A 1 89 ? -11.426 -17.436 -7.645 1.00 71.38 89 VAL A C 1
ATOM 730 O O . VAL A 1 89 ? -10.317 -17.670 -8.127 1.00 71.38 89 VAL A O 1
ATOM 733 N N . SER A 1 90 ? -11.840 -17.930 -6.476 1.00 66.00 90 SER A N 1
ATOM 734 C CA . SER A 1 90 ? -11.051 -18.834 -5.629 1.00 66.00 90 SER A CA 1
ATOM 735 C C . SER A 1 90 ? -10.651 -20.123 -6.364 1.00 66.00 90 SER A C 1
ATOM 737 O O . SER A 1 90 ? -11.388 -20.613 -7.220 1.00 66.00 90 SER A O 1
ATOM 739 N N . GLY A 1 91 ? -9.491 -20.688 -6.013 1.00 61.94 91 GLY A N 1
ATOM 740 C CA . GLY A 1 91 ? -8.966 -21.933 -6.596 1.00 61.94 91 GLY A CA 1
ATOM 741 C C . GLY A 1 91 ? -7.888 -21.750 -7.669 1.00 61.94 91 GLY A C 1
ATOM 742 O O . GLY A 1 91 ? -7.584 -22.703 -8.384 1.00 61.94 91 GLY A O 1
ATOM 743 N N . LYS A 1 92 ? -7.307 -20.549 -7.787 1.00 69.81 92 LYS A N 1
ATOM 744 C CA . LYS A 1 92 ? -6.217 -20.243 -8.725 1.00 69.81 92 LYS A CA 1
ATOM 745 C C . LYS A 1 92 ? -4.959 -19.784 -8.023 1.00 69.81 92 LYS A C 1
ATOM 747 O O . LYS A 1 92 ? -5.017 -19.313 -6.888 1.00 69.81 92 LYS A O 1
ATOM 752 N N . ASP A 1 93 ? -3.847 -19.895 -8.744 1.00 75.12 93 ASP A N 1
ATOM 753 C CA . ASP A 1 93 ? -2.564 -19.386 -8.287 1.00 75.12 93 ASP A CA 1
ATOM 754 C C . ASP A 1 93 ? -2.668 -17.889 -7.996 1.00 75.12 93 ASP A C 1
ATOM 756 O O . ASP A 1 93 ? -3.102 -17.084 -8.823 1.00 75.12 93 ASP A O 1
ATOM 760 N N . GLU A 1 94 ? -2.259 -17.536 -6.785 1.00 85.94 94 GLU A N 1
ATOM 761 C CA . GLU A 1 94 ? -2.212 -16.167 -6.308 1.00 85.94 94 GLU A CA 1
ATOM 762 C C . GLU A 1 94 ? -1.217 -15.363 -7.151 1.00 85.94 94 GLU A C 1
ATOM 764 O O . GLU A 1 94 ? -0.035 -15.712 -7.227 1.00 85.94 94 GLU A O 1
ATOM 769 N N . ILE A 1 95 ? -1.670 -14.274 -7.771 1.00 89.94 95 ILE A N 1
ATOM 770 C CA . ILE A 1 95 ? -0.777 -13.356 -8.475 1.00 89.94 95 ILE A CA 1
ATOM 771 C C . ILE A 1 95 ? -0.016 -12.552 -7.434 1.00 89.94 95 ILE A C 1
ATOM 773 O O . ILE A 1 95 ? -0.625 -11.870 -6.615 1.00 89.94 95 ILE A O 1
ATOM 777 N N . LYS A 1 96 ? 1.313 -12.581 -7.509 1.00 93.12 96 LYS A N 1
ATOM 778 C CA . LYS A 1 96 ? 2.220 -11.799 -6.670 1.00 93.12 96 LYS A CA 1
ATOM 779 C C . LYS A 1 96 ? 3.207 -11.053 -7.553 1.00 93.12 96 LYS A C 1
ATOM 781 O O . LYS A 1 96 ? 4.053 -11.650 -8.219 1.00 93.12 96 LYS A O 1
ATOM 786 N N . ILE A 1 97 ? 3.138 -9.728 -7.528 1.00 94.06 97 ILE A N 1
ATOM 787 C CA . ILE A 1 97 ? 4.020 -8.840 -8.286 1.00 94.06 97 ILE A CA 1
ATOM 788 C C . ILE A 1 97 ? 4.696 -7.891 -7.310 1.00 94.06 97 ILE A C 1
ATOM 790 O O . ILE A 1 97 ? 4.076 -7.371 -6.391 1.00 94.06 97 ILE A O 1
ATOM 794 N N . LYS A 1 98 ? 5.984 -7.628 -7.497 1.00 95.06 98 LYS A N 1
ATOM 795 C CA . LYS A 1 98 ? 6.711 -6.658 -6.679 1.00 95.06 98 LYS A CA 1
ATOM 796 C C . LYS A 1 98 ? 7.561 -5.731 -7.520 1.00 95.06 98 LYS A C 1
ATOM 798 O O . LYS A 1 98 ? 8.051 -6.102 -8.590 1.00 95.06 98 LYS A O 1
ATOM 803 N N . THR A 1 99 ? 7.795 -4.542 -6.987 1.00 94.25 99 THR A N 1
ATOM 804 C CA . THR A 1 99 ? 8.769 -3.610 -7.543 1.00 94.25 99 THR A CA 1
ATOM 805 C C . THR A 1 99 ? 10.192 -4.128 -7.339 1.00 94.25 99 THR A C 1
ATOM 807 O O . THR A 1 99 ? 10.564 -4.585 -6.258 1.00 94.25 99 THR A O 1
ATOM 810 N N . ILE A 1 100 ? 11.021 -3.991 -8.366 1.00 91.00 100 ILE A N 1
ATOM 811 C CA . ILE A 1 100 ? 12.462 -4.210 -8.353 1.00 91.00 100 ILE A CA 1
ATOM 812 C C . ILE A 1 100 ? 13.131 -2.907 -8.772 1.00 91.00 100 ILE A C 1
ATOM 814 O O . ILE A 1 100 ? 12.982 -2.434 -9.903 1.00 91.00 100 ILE A O 1
ATOM 818 N N . ARG A 1 101 ? 13.897 -2.338 -7.841 1.00 86.19 101 ARG A N 1
ATOM 819 C CA . ARG A 1 101 ? 14.662 -1.111 -8.059 1.00 86.19 101 ARG A CA 1
ATOM 820 C C . ARG A 1 101 ? 15.894 -1.387 -8.905 1.00 86.19 101 ARG A C 1
ATOM 822 O O . ARG A 1 101 ? 16.720 -2.230 -8.561 1.00 86.19 101 ARG A O 1
ATOM 829 N N . LYS A 1 102 ? 16.075 -0.582 -9.943 1.00 85.94 102 LYS A N 1
ATOM 830 C CA . LYS A 1 102 ? 17.339 -0.432 -10.656 1.00 85.94 102 LYS A CA 1
ATOM 831 C C . LYS A 1 102 ? 18.100 0.732 -10.031 1.00 85.94 102 LYS A C 1
ATOM 833 O O . LYS A 1 102 ? 17.633 1.873 -10.039 1.00 85.94 102 LYS A O 1
ATOM 838 N N . LYS A 1 103 ? 19.265 0.443 -9.460 1.00 82.75 103 LYS A N 1
ATOM 839 C CA . LYS A 1 103 ? 20.151 1.449 -8.861 1.00 82.75 103 LYS A CA 1
ATOM 840 C C . LYS A 1 103 ? 21.214 1.905 -9.859 1.00 82.75 103 LYS A C 1
ATOM 842 O O . LYS A 1 103 ? 21.549 1.169 -10.783 1.00 82.75 103 LYS A O 1
ATOM 847 N N . SER A 1 104 ? 21.747 3.109 -9.655 1.00 85.62 104 SER A N 1
ATOM 848 C CA . SER A 1 104 ? 22.854 3.646 -10.455 1.00 85.62 104 SER A CA 1
ATOM 849 C C . SER A 1 104 ? 24.148 2.838 -10.304 1.00 85.62 104 SER A C 1
ATOM 851 O O . SER A 1 104 ? 24.931 2.790 -11.243 1.00 85.62 104 SER A O 1
ATOM 853 N N . PHE A 1 105 ? 24.359 2.185 -9.153 1.00 83.00 105 PHE A N 1
ATOM 854 C CA . PHE A 1 105 ? 25.387 1.159 -8.963 1.00 83.00 105 PHE A CA 1
ATOM 855 C C . PHE A 1 105 ? 24.746 -0.134 -8.409 1.00 83.00 105 PHE A C 1
ATOM 857 O O . PHE A 1 105 ? 23.772 -0.056 -7.659 1.00 83.00 105 PHE A O 1
ATOM 864 N N . PRO A 1 106 ? 25.245 -1.339 -8.751 1.00 70.06 106 PRO A N 1
ATOM 865 C CA . PRO A 1 106 ? 24.566 -2.600 -8.411 1.00 70.06 106 PRO A CA 1
ATOM 866 C C . PRO A 1 106 ? 24.299 -2.833 -6.912 1.00 70.06 106 PRO A C 1
ATOM 868 O O . PRO A 1 106 ? 23.296 -3.448 -6.561 1.00 70.06 106 PRO A O 1
ATOM 871 N N . ILE A 1 107 ? 25.159 -2.321 -6.023 1.00 69.50 107 ILE A N 1
ATOM 872 C CA . ILE A 1 107 ? 25.078 -2.562 -4.567 1.00 69.50 107 ILE A CA 1
ATOM 873 C C . ILE A 1 107 ? 24.644 -1.292 -3.803 1.00 69.50 107 ILE A C 1
ATOM 875 O O . ILE A 1 107 ? 23.884 -1.365 -2.835 1.00 69.50 107 ILE A O 1
ATOM 879 N N . PHE A 1 108 ? 25.036 -0.107 -4.277 1.00 62.66 108 PHE A N 1
ATOM 880 C CA . PHE A 1 108 ? 24.751 1.192 -3.653 1.00 62.66 108 PHE A CA 1
ATOM 881 C C . PHE A 1 108 ? 24.306 2.236 -4.692 1.00 62.66 108 PHE A C 1
ATOM 883 O O . PHE A 1 108 ? 24.266 1.966 -5.881 1.00 62.66 108 PHE A O 1
ATOM 890 N N . GLY A 1 109 ? 23.922 3.438 -4.269 1.00 69.38 109 GLY A N 1
ATOM 891 C CA . GLY A 1 109 ? 23.528 4.512 -5.190 1.00 69.38 109 GLY A CA 1
ATOM 892 C C . GLY A 1 109 ? 22.018 4.694 -5.367 1.00 69.38 109 GLY A C 1
ATOM 893 O O . GLY A 1 109 ? 21.197 3.959 -4.809 1.00 69.38 109 GLY A O 1
ATOM 894 N N . LYS A 1 110 ? 21.659 5.751 -6.103 1.00 78.88 110 LYS A N 1
ATOM 895 C CA . LYS A 1 110 ? 20.279 6.236 -6.241 1.00 78.88 110 LYS A CA 1
ATOM 896 C C . LYS A 1 110 ? 19.454 5.275 -7.092 1.00 78.88 110 LYS A C 1
ATOM 898 O O . LYS A 1 110 ? 19.972 4.656 -8.019 1.00 78.88 110 LYS A O 1
ATOM 903 N N . VAL A 1 111 ? 18.161 5.175 -6.796 1.00 79.56 111 VAL A N 1
ATOM 904 C CA . VAL A 1 111 ? 17.209 4.458 -7.653 1.00 79.56 111 VAL A CA 1
ATOM 905 C C . VAL A 1 111 ? 17.031 5.267 -8.934 1.00 79.56 111 VAL A C 1
ATOM 907 O O . VAL A 1 111 ? 16.515 6.382 -8.890 1.00 79.56 111 VAL A O 1
ATOM 910 N N . ILE A 1 112 ? 17.485 4.720 -10.058 1.00 84.44 112 ILE A N 1
ATOM 911 C CA . ILE A 1 112 ? 17.346 5.353 -11.375 1.00 84.44 112 ILE A CA 1
ATOM 912 C C . ILE A 1 112 ? 16.055 4.910 -12.054 1.00 84.44 112 ILE A C 1
ATOM 914 O O . ILE A 1 112 ? 15.400 5.714 -12.715 1.00 84.44 112 ILE A O 1
ATOM 918 N N . ASP A 1 113 ? 15.645 3.664 -11.817 1.00 86.25 113 ASP A N 1
ATOM 919 C CA . ASP A 1 113 ? 14.451 3.097 -12.422 1.00 86.25 113 ASP A CA 1
ATOM 920 C C . ASP A 1 113 ? 13.776 2.063 -11.514 1.00 86.25 113 ASP A C 1
ATOM 922 O O . ASP A 1 113 ? 14.399 1.531 -10.592 1.00 86.25 113 ASP A O 1
ATOM 926 N N . THR A 1 114 ? 12.515 1.762 -11.801 1.00 89.75 114 THR A N 1
ATOM 927 C CA . THR A 1 114 ? 11.739 0.715 -11.133 1.00 89.75 114 THR A CA 1
ATOM 928 C C . THR A 1 114 ? 11.096 -0.163 -12.194 1.00 89.75 114 THR A C 1
ATOM 930 O O . THR A 1 114 ? 10.495 0.338 -13.134 1.00 89.75 114 THR A O 1
ATOM 933 N N . THR A 1 115 ? 11.205 -1.476 -12.031 1.00 92.38 115 THR A N 1
ATOM 934 C CA . THR A 1 115 ? 10.468 -2.459 -12.841 1.00 92.38 115 THR A CA 1
ATOM 935 C C . THR A 1 115 ? 9.585 -3.293 -11.931 1.00 92.38 115 THR A C 1
ATOM 937 O O . THR A 1 115 ? 9.865 -3.396 -10.741 1.00 92.38 115 THR A O 1
ATOM 940 N N . TRP A 1 116 ? 8.537 -3.896 -12.464 1.00 93.44 116 TRP A N 1
ATOM 941 C CA . TRP A 1 116 ? 7.672 -4.828 -11.754 1.00 93.44 116 TRP A CA 1
ATOM 942 C C . TRP A 1 116 ? 7.952 -6.242 -12.251 1.00 93.44 116 TRP A C 1
ATOM 944 O O . TRP A 1 116 ? 8.133 -6.460 -13.448 1.00 93.44 116 TRP A O 1
ATOM 954 N N . LYS A 1 117 ? 8.029 -7.208 -11.334 1.00 94.00 117 LYS A N 1
ATOM 955 C CA . LYS A 1 117 ? 8.182 -8.630 -11.669 1.00 94.00 117 LYS A CA 1
ATOM 956 C C . LYS A 1 117 ? 7.331 -9.485 -10.750 1.00 94.00 117 LYS A C 1
ATOM 958 O O . LYS A 1 117 ? 7.214 -9.176 -9.564 1.00 94.00 117 LYS A O 1
ATOM 963 N N . GLY A 1 118 ? 6.802 -10.578 -11.277 1.00 90.56 118 GLY A N 1
ATOM 964 C CA . GLY A 1 118 ? 5.922 -11.460 -10.533 1.00 90.56 118 GLY A CA 1
ATOM 965 C C . GLY A 1 118 ? 5.510 -12.684 -11.325 1.00 90.56 118 GLY A C 1
ATOM 966 O O . GLY A 1 118 ? 5.955 -12.880 -12.454 1.00 90.56 118 GLY A O 1
ATOM 967 N N . ASN A 1 119 ? 4.660 -13.498 -10.712 1.00 87.69 119 ASN A N 1
ATOM 968 C CA . ASN A 1 119 ? 3.905 -14.535 -11.400 1.00 87.69 119 ASN A CA 1
ATOM 969 C C . ASN A 1 119 ? 2.584 -13.933 -11.900 1.00 87.69 119 ASN A C 1
ATOM 971 O O . ASN A 1 119 ? 1.526 -14.123 -11.307 1.00 87.69 119 ASN A O 1
ATOM 975 N N . ASP A 1 120 ? 2.651 -13.163 -12.982 1.00 76.38 120 ASP A N 1
ATOM 976 C CA . ASP A 1 120 ? 1.477 -12.589 -13.626 1.00 76.38 120 ASP A CA 1
ATOM 977 C C . ASP A 1 120 ? 1.267 -13.209 -15.010 1.00 76.38 120 ASP A C 1
ATOM 979 O O . ASP A 1 120 ? 1.907 -12.858 -15.996 1.00 76.38 120 ASP A O 1
ATOM 983 N N . GLY A 1 121 ? 0.318 -14.141 -15.105 1.00 72.25 121 GLY A N 1
ATOM 984 C CA . GLY A 1 121 ? -0.116 -14.686 -16.398 1.00 72.25 121 GLY A CA 1
ATOM 985 C C . GLY A 1 121 ? -0.850 -13.664 -17.279 1.00 72.25 121 GLY A C 1
ATOM 986 O O . GLY A 1 121 ? -1.155 -13.959 -18.429 1.00 72.25 121 GLY A O 1
ATOM 987 N N . SER A 1 122 ? -1.146 -12.470 -16.746 1.00 75.00 122 SER A N 1
ATOM 988 C CA . SER A 1 122 ? -1.948 -11.428 -17.393 1.00 75.00 122 SER A CA 1
ATOM 989 C C . SER A 1 122 ? -1.140 -10.315 -18.074 1.00 75.00 122 SER A C 1
ATOM 991 O O . SER A 1 122 ? -1.732 -9.480 -18.755 1.00 75.00 122 SER A O 1
ATOM 993 N N . GLY A 1 123 ? 0.187 -10.262 -17.898 1.00 87.00 123 GLY A N 1
ATOM 994 C CA . GLY A 1 123 ? 1.028 -9.170 -18.416 1.00 87.00 123 GLY A CA 1
ATOM 995 C C . GLY A 1 123 ? 0.909 -7.851 -17.636 1.00 87.00 123 GLY A C 1
ATOM 996 O O . GLY A 1 123 ? 1.360 -6.796 -18.101 1.00 87.00 123 GLY A O 1
ATOM 997 N N . LEU A 1 124 ? 0.317 -7.886 -16.441 1.00 90.69 124 LEU A N 1
ATOM 998 C CA . LEU A 1 124 ? 0.193 -6.743 -15.543 1.00 90.69 124 LEU A CA 1
ATOM 999 C C . LEU A 1 124 ? 1.565 -6.175 -15.139 1.00 90.69 124 LEU A C 1
ATOM 1001 O O . LEU A 1 124 ? 1.779 -4.973 -15.241 1.00 90.69 124 LEU A O 1
ATOM 1005 N N . ALA A 1 125 ? 2.535 -7.005 -14.760 1.00 92.75 125 ALA A N 1
ATOM 1006 C CA . ALA A 1 125 ? 3.894 -6.589 -14.422 1.00 92.75 125 ALA A CA 1
ATOM 1007 C C . ALA A 1 125 ? 4.575 -5.872 -15.592 1.00 92.75 125 ALA A C 1
ATOM 1009 O O . ALA A 1 125 ? 5.259 -4.868 -15.382 1.00 92.75 125 ALA A O 1
ATOM 1010 N N . TYR A 1 126 ? 4.371 -6.345 -16.825 1.00 92.19 126 TYR A N 1
ATOM 1011 C CA . TYR A 1 126 ? 4.874 -5.658 -18.014 1.00 92.19 126 TYR A CA 1
ATOM 1012 C C . TYR A 1 126 ? 4.215 -4.284 -18.175 1.00 92.19 126 TYR A C 1
ATOM 1014 O O . TYR A 1 126 ? 4.916 -3.292 -18.368 1.00 92.19 126 TYR A O 1
ATOM 1022 N N . THR A 1 127 ? 2.892 -4.207 -18.027 1.00 93.06 127 THR A N 1
ATOM 1023 C CA . THR A 1 127 ? 2.134 -2.948 -18.108 1.00 93.06 127 THR A CA 1
ATOM 1024 C C . THR A 1 127 ? 2.636 -1.935 -17.075 1.00 93.06 127 THR A C 1
ATOM 1026 O O . THR A 1 127 ? 3.069 -0.842 -17.437 1.00 93.06 127 THR A O 1
ATOM 1029 N N . LEU A 1 128 ? 2.717 -2.334 -15.802 1.00 93.62 128 LEU A N 1
ATOM 1030 C CA . LEU A 1 128 ? 3.195 -1.480 -14.708 1.00 93.62 128 LEU A CA 1
ATOM 1031 C C . LEU A 1 128 ? 4.676 -1.085 -14.858 1.00 93.62 128 LEU A C 1
ATOM 1033 O O . LEU A 1 128 ? 5.095 -0.036 -14.376 1.00 93.62 128 LEU A O 1
ATOM 1037 N N . SER A 1 129 ? 5.493 -1.913 -15.517 1.00 93.19 129 SER A N 1
ATOM 1038 C CA . SER A 1 129 ? 6.912 -1.616 -15.774 1.00 93.19 129 SER A CA 1
ATOM 1039 C C . SER A 1 129 ? 7.143 -0.577 -16.868 1.00 93.19 129 SER A C 1
ATOM 1041 O O . SER A 1 129 ? 8.250 -0.038 -16.949 1.00 93.19 129 SER A O 1
ATOM 1043 N N . ASN A 1 130 ? 6.144 -0.329 -17.716 1.00 93.06 130 ASN A N 1
ATOM 1044 C CA . ASN A 1 130 ? 6.230 0.602 -18.840 1.00 93.06 130 ASN A CA 1
ATOM 1045 C C . ASN A 1 130 ? 5.426 1.891 -18.619 1.00 93.06 130 ASN A C 1
ATOM 1047 O O . ASN A 1 130 ? 5.602 2.841 -19.377 1.00 93.06 130 ASN A O 1
ATOM 1051 N N . ASP A 1 131 ? 4.606 1.956 -17.571 1.00 94.00 131 ASP A N 1
ATOM 1052 C CA . ASP A 1 131 ? 3.875 3.164 -17.200 1.00 94.00 131 ASP A CA 1
ATOM 1053 C C . ASP A 1 131 ? 4.757 4.144 -16.402 1.00 94.00 131 ASP A C 1
ATOM 1055 O O . ASP A 1 131 ? 5.325 3.807 -15.363 1.00 94.00 131 ASP A O 1
ATOM 1059 N N . ILE A 1 132 ? 4.895 5.377 -16.892 1.00 91.19 132 ILE A N 1
ATOM 1060 C CA . ILE A 1 132 ? 5.811 6.374 -16.316 1.00 91.19 132 ILE A CA 1
ATOM 1061 C C . ILE A 1 132 ? 5.361 6.821 -14.914 1.00 91.19 132 ILE A C 1
ATOM 1063 O O . ILE A 1 132 ? 6.215 7.000 -14.038 1.00 91.19 132 ILE A O 1
ATOM 1067 N N . GLU A 1 133 ? 4.055 6.965 -14.685 1.00 92.25 133 GLU A N 1
ATOM 1068 C CA . GLU A 1 133 ? 3.483 7.419 -13.412 1.00 92.25 133 GLU A CA 1
ATOM 1069 C C . GLU A 1 133 ? 3.569 6.322 -12.342 1.00 92.25 133 GLU A C 1
ATOM 1071 O O . GLU A 1 133 ? 3.935 6.567 -11.192 1.00 92.25 133 GLU A O 1
ATOM 1076 N N . ILE A 1 134 ? 3.339 5.065 -12.717 1.00 92.31 134 ILE A N 1
ATOM 1077 C CA . ILE A 1 134 ? 3.493 3.931 -11.797 1.00 92.31 134 ILE A CA 1
ATOM 1078 C C . ILE A 1 134 ? 4.964 3.703 -11.426 1.00 92.31 134 ILE A C 1
ATOM 1080 O O . ILE A 1 134 ? 5.287 3.316 -10.297 1.00 92.31 134 ILE A O 1
ATOM 1084 N N . LYS A 1 135 ? 5.899 3.960 -12.343 1.00 87.56 135 LYS A N 1
ATOM 1085 C CA . LYS A 1 135 ? 7.334 3.836 -12.048 1.00 87.56 135 LYS A CA 1
ATOM 1086 C C . LYS A 1 135 ? 7.823 4.884 -11.053 1.00 87.56 135 LYS A C 1
ATOM 1088 O O . LYS A 1 135 ? 8.725 4.586 -10.257 1.00 87.56 135 LYS A O 1
ATOM 1093 N N . SER A 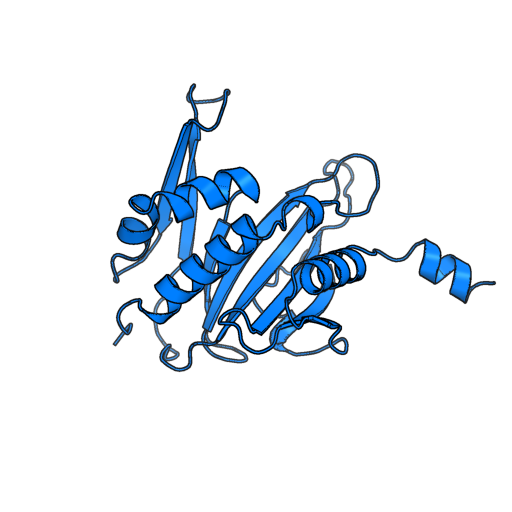1 136 ? 7.274 6.100 -11.092 1.00 86.88 136 SER A N 1
ATOM 1094 C CA . SER A 1 136 ? 7.617 7.158 -10.135 1.00 86.88 136 SER A CA 1
ATOM 1095 C C . SER A 1 136 ? 7.003 6.905 -8.756 1.00 86.88 136 SER A C 1
ATOM 1097 O O . SER A 1 136 ? 7.657 7.216 -7.758 1.00 86.88 136 SER A O 1
ATOM 1099 N N . LEU A 1 137 ? 5.850 6.232 -8.674 1.00 91.06 137 LEU A N 1
ATOM 1100 C CA . LEU A 1 137 ? 5.194 5.876 -7.411 1.00 91.06 137 LEU A CA 1
ATOM 1101 C C . LEU A 1 137 ? 6.132 5.142 -6.437 1.00 91.06 137 LEU A C 1
ATOM 1103 O O . LEU A 1 137 ? 6.289 5.533 -5.283 1.00 91.06 137 LEU A O 1
ATOM 1107 N N . ALA A 1 138 ? 6.862 4.120 -6.889 1.00 85.06 138 ALA A N 1
ATOM 1108 C CA . ALA A 1 138 ? 7.785 3.395 -6.005 1.00 85.06 138 ALA A CA 1
ATOM 1109 C C . ALA A 1 138 ? 8.944 4.272 -5.476 1.00 85.06 138 ALA A C 1
ATOM 1111 O O . ALA A 1 138 ? 9.539 3.980 -4.431 1.00 85.06 138 ALA A O 1
ATOM 1112 N N . LYS A 1 139 ? 9.273 5.367 -6.180 1.00 83.12 139 LYS A N 1
ATOM 1113 C CA . LYS A 1 139 ? 10.255 6.358 -5.716 1.00 83.12 139 LYS A CA 1
ATOM 1114 C C . LYS A 1 139 ? 9.681 7.212 -4.581 1.00 83.12 139 LYS A C 1
ATOM 1116 O O . LYS A 1 139 ? 10.433 7.558 -3.669 1.00 83.12 139 LYS A O 1
ATOM 1121 N N . SER A 1 140 ? 8.382 7.527 -4.609 1.00 85.38 140 SER A N 1
ATOM 1122 C CA . SER A 1 140 ? 7.723 8.363 -3.598 1.00 85.38 140 SER A CA 1
ATOM 1123 C C . SER A 1 140 ? 7.395 7.579 -2.325 1.00 85.38 140 SER A C 1
ATOM 1125 O O . SER A 1 140 ? 7.724 8.033 -1.221 1.00 85.38 140 SER A O 1
ATOM 1127 N N . ILE A 1 141 ? 6.821 6.379 -2.453 1.00 89.31 141 ILE A N 1
ATOM 1128 C CA . ILE A 1 141 ? 6.275 5.652 -1.297 1.00 89.31 141 ILE A CA 1
ATOM 1129 C C . ILE A 1 141 ? 7.107 4.473 -0.806 1.00 89.31 141 ILE A C 1
ATOM 1131 O O . ILE A 1 141 ? 6.964 4.096 0.357 1.00 89.31 141 ILE A O 1
ATOM 1135 N N . GLY A 1 142 ? 8.011 3.938 -1.625 1.00 87.56 142 GLY A N 1
ATOM 1136 C CA . GLY A 1 142 ? 8.810 2.768 -1.273 1.00 87.56 142 GLY A CA 1
ATOM 1137 C C . GLY A 1 142 ? 8.554 1.571 -2.185 1.00 87.56 142 GLY A C 1
ATOM 1138 O O . GLY A 1 142 ? 7.878 1.683 -3.200 1.00 87.56 142 GLY A O 1
ATOM 1139 N N . ASP A 1 143 ? 9.131 0.421 -1.831 1.00 90.88 143 ASP A N 1
ATOM 1140 C CA . ASP A 1 143 ? 8.876 -0.821 -2.566 1.00 90.88 143 ASP A CA 1
ATOM 1141 C C . ASP A 1 143 ? 7.445 -1.302 -2.336 1.00 90.88 143 ASP A C 1
ATOM 1143 O O . ASP A 1 143 ? 6.966 -1.338 -1.198 1.00 90.88 143 ASP A O 1
ATOM 1147 N N . ILE A 1 144 ? 6.791 -1.697 -3.424 1.00 95.06 144 ILE A N 1
ATOM 1148 C CA . ILE A 1 144 ? 5.391 -2.103 -3.447 1.00 95.06 144 ILE A CA 1
ATOM 1149 C C . ILE A 1 144 ? 5.333 -3.600 -3.739 1.00 95.06 144 ILE A C 1
ATOM 1151 O O . ILE A 1 144 ? 5.964 -4.091 -4.677 1.00 95.06 144 ILE A O 1
ATOM 1155 N N . HIS A 1 145 ? 4.577 -4.317 -2.915 1.00 95.50 145 HIS A N 1
ATOM 1156 C CA . HIS A 1 145 ? 4.234 -5.722 -3.116 1.00 95.50 145 HIS A CA 1
ATOM 1157 C C . HIS A 1 145 ? 2.739 -5.800 -3.374 1.00 95.50 145 HIS A C 1
ATOM 1159 O O . HIS A 1 145 ? 1.970 -5.423 -2.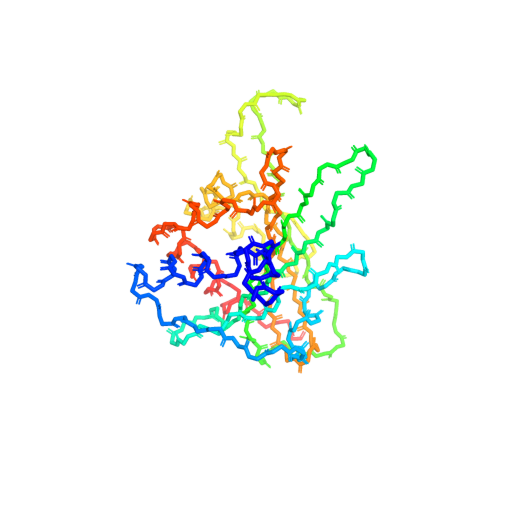502 1.00 95.50 145 HIS A O 1
ATOM 1165 N N . LEU A 1 146 ? 2.351 -6.253 -4.553 1.00 95.00 146 LEU A N 1
ATOM 1166 C CA . LEU A 1 146 ? 0.979 -6.447 -4.990 1.00 95.00 146 LEU A CA 1
ATOM 1167 C C . LEU A 1 146 ? 0.655 -7.936 -4.946 1.00 95.00 146 LEU A C 1
ATOM 1169 O O . LEU A 1 146 ? 1.407 -8.732 -5.508 1.00 95.00 146 LEU A O 1
ATOM 1173 N N . GLU A 1 147 ? -0.466 -8.297 -4.336 1.00 94.00 147 GLU A N 1
ATOM 1174 C CA . GLU A 1 147 ? -0.942 -9.676 -4.301 1.00 94.00 147 GLU A CA 1
ATOM 1175 C C . GLU A 1 147 ? -2.468 -9.719 -4.497 1.00 94.00 147 GLU A C 1
ATOM 1177 O O . GLU A 1 147 ? -3.199 -8.865 -3.984 1.00 94.00 147 GLU A O 1
ATOM 1182 N N . SER A 1 148 ? -2.957 -10.685 -5.275 1.00 92.94 148 SER A N 1
ATOM 1183 C CA . SER A 1 148 ? -4.387 -11.021 -5.327 1.00 92.94 148 SER A CA 1
ATOM 1184 C C . SER A 1 148 ? -4.771 -11.831 -4.090 1.00 92.94 148 SER A C 1
ATOM 1186 O O . SER A 1 148 ? -3.959 -12.602 -3.601 1.00 92.94 148 SER A O 1
ATOM 1188 N N . PHE A 1 149 ? -6.006 -11.743 -3.617 1.00 90.75 149 PHE A N 1
ATOM 1189 C CA . PHE A 1 149 ? -6.493 -12.546 -2.498 1.00 90.75 149 PHE A CA 1
ATOM 1190 C C . PHE A 1 149 ? -7.985 -12.867 -2.661 1.00 90.75 149 PHE A C 1
ATOM 1192 O O . PHE A 1 149 ? -8.683 -12.224 -3.444 1.00 90.75 149 PHE A O 1
ATOM 1199 N N . PHE A 1 150 ? -8.470 -13.876 -1.931 1.00 89.31 150 PHE A N 1
ATOM 1200 C CA . PHE A 1 150 ? -9.839 -14.396 -2.082 1.00 89.31 150 PHE A CA 1
ATOM 1201 C C . PHE A 1 150 ? -10.691 -14.318 -0.807 1.00 89.31 150 PHE A C 1
ATOM 1203 O O . PHE A 1 150 ? -11.913 -14.320 -0.902 1.00 89.31 150 PHE A O 1
ATOM 1210 N N . ASP A 1 151 ? -10.066 -14.238 0.369 1.00 86.81 151 ASP A N 1
ATOM 1211 C CA . ASP A 1 151 ? -10.724 -14.246 1.683 1.00 86.81 151 ASP A CA 1
ATOM 1212 C C . ASP A 1 151 ? -10.282 -13.013 2.492 1.00 86.81 151 ASP A C 1
ATOM 1214 O O . ASP A 1 151 ? -9.085 -12.698 2.491 1.00 86.81 151 ASP A O 1
ATOM 1218 N N . PRO A 1 152 ? -11.185 -12.278 3.173 1.00 88.00 152 PRO A N 1
ATOM 1219 C CA . PRO A 1 152 ? -12.639 -12.479 3.303 1.00 88.00 152 PRO A CA 1
ATOM 1220 C C . PRO A 1 152 ? -13.480 -11.990 2.116 1.00 88.00 152 PRO A C 1
ATOM 1222 O O . PRO A 1 152 ? -14.642 -12.361 1.981 1.00 88.00 152 PRO A O 1
ATOM 1225 N N . ILE A 1 153 ? -12.921 -11.132 1.263 1.00 88.31 153 ILE A N 1
ATOM 1226 C CA . ILE A 1 153 ? -13.594 -10.586 0.078 1.00 88.31 153 ILE A CA 1
ATOM 1227 C C . ILE A 1 153 ? -12.581 -10.632 -1.060 1.00 88.31 153 ILE A C 1
ATOM 1229 O O . ILE A 1 153 ? -11.504 -10.071 -0.876 1.00 88.31 153 ILE A O 1
ATOM 1233 N N . PRO A 1 154 ? -12.881 -11.242 -2.217 1.00 91.44 154 PRO A N 1
ATOM 1234 C CA . PRO A 1 154 ? -11.935 -11.291 -3.319 1.00 91.44 154 PRO A CA 1
ATOM 1235 C C . PRO A 1 154 ? -11.460 -9.904 -3.740 1.00 91.44 154 PRO A C 1
ATOM 1237 O O . PRO A 1 154 ? -12.227 -8.936 -3.761 1.00 91.44 154 PRO A O 1
ATOM 1240 N N . GLY A 1 155 ? -10.176 -9.795 -4.057 1.00 94.00 155 GLY A N 1
ATOM 1241 C CA . GLY A 1 155 ? -9.590 -8.519 -4.414 1.00 94.00 155 GLY A CA 1
ATOM 1242 C C . GLY A 1 155 ? -8.084 -8.548 -4.555 1.00 94.00 155 GLY A C 1
ATOM 1243 O O . GLY A 1 155 ? -7.436 -9.586 -4.666 1.00 94.00 155 GLY A O 1
ATOM 1244 N N . TRP A 1 156 ? -7.525 -7.354 -4.515 1.00 95.12 156 TRP A N 1
ATOM 1245 C CA . TRP A 1 156 ? -6.100 -7.109 -4.524 1.00 95.12 156 TRP A CA 1
ATOM 1246 C C . TRP A 1 156 ? -5.703 -6.334 -3.288 1.00 95.12 156 TRP A C 1
ATOM 1248 O O . TRP A 1 156 ? -6.422 -5.432 -2.849 1.00 95.12 156 TRP A O 1
ATOM 1258 N N . PHE A 1 157 ? -4.530 -6.628 -2.754 1.00 96.12 157 PHE A N 1
ATOM 1259 C CA . PHE A 1 157 ? -3.878 -5.700 -1.857 1.00 96.12 157 PHE A CA 1
ATOM 1260 C C . PHE A 1 157 ? -2.518 -5.319 -2.404 1.00 96.12 157 PHE A C 1
ATOM 1262 O O . PHE A 1 157 ? -1.828 -6.119 -3.032 1.00 96.12 157 PHE A O 1
ATOM 1269 N N . PHE A 1 158 ? -2.102 -4.092 -2.123 1.00 95.81 158 PHE A N 1
ATOM 1270 C CA . PHE A 1 158 ? -0.711 -3.721 -2.277 1.00 95.81 158 PHE A CA 1
ATOM 1271 C C . PHE A 1 158 ? -0.160 -3.148 -0.982 1.00 95.81 158 PHE A C 1
ATOM 1273 O O . PHE A 1 158 ? -0.787 -2.352 -0.282 1.00 95.81 158 PHE A O 1
ATOM 1280 N N . ARG A 1 159 ? 1.038 -3.612 -0.648 1.00 95.69 159 ARG A N 1
ATOM 1281 C CA . ARG A 1 159 ? 1.722 -3.369 0.609 1.00 95.69 159 ARG A CA 1
ATOM 1282 C C . ARG A 1 159 ? 2.983 -2.565 0.373 1.00 95.69 159 ARG A C 1
ATOM 1284 O O . ARG A 1 159 ? 3.815 -2.925 -0.460 1.00 95.69 159 ARG A O 1
ATOM 1291 N N . VAL A 1 160 ? 3.157 -1.545 1.202 1.00 93.94 160 VAL A N 1
ATOM 1292 C CA . VAL A 1 160 ? 4.348 -0.698 1.233 1.00 93.94 160 VAL A CA 1
ATOM 1293 C C . VAL A 1 160 ? 4.932 -0.697 2.638 1.00 93.94 160 VAL A C 1
ATOM 1295 O O . VAL A 1 160 ? 4.209 -0.537 3.621 1.00 93.94 160 VAL A O 1
ATOM 1298 N N . GLY A 1 161 ? 6.243 -0.917 2.736 1.00 87.31 161 GLY A N 1
ATOM 1299 C CA . GLY A 1 161 ? 6.970 -0.938 4.004 1.00 87.31 161 GLY A CA 1
ATOM 1300 C C . GLY A 1 161 ? 7.706 0.372 4.273 1.00 87.31 161 GLY A C 1
ATOM 1301 O O . GLY A 1 161 ? 8.349 0.923 3.380 1.00 87.31 161 GLY A O 1
ATOM 1302 N N . HIS A 1 162 ? 7.670 0.836 5.521 1.00 83.25 162 HIS A N 1
ATOM 1303 C CA . HIS A 1 162 ? 8.385 2.023 5.984 1.00 83.25 162 HIS A CA 1
ATOM 1304 C C . HIS A 1 162 ? 9.048 1.775 7.334 1.00 83.25 162 HIS A C 1
ATOM 1306 O O . HIS A 1 162 ? 8.405 1.342 8.287 1.00 83.25 162 HIS A O 1
ATOM 1312 N N . THR A 1 163 ? 10.338 2.070 7.429 1.00 81.25 163 THR A N 1
ATOM 1313 C CA . THR A 1 163 ? 11.127 1.877 8.650 1.00 81.25 163 THR A CA 1
ATOM 1314 C C . THR A 1 163 ? 11.473 3.233 9.257 1.00 81.25 163 THR A C 1
ATOM 1316 O O . THR A 1 163 ? 12.000 4.092 8.550 1.00 81.25 163 T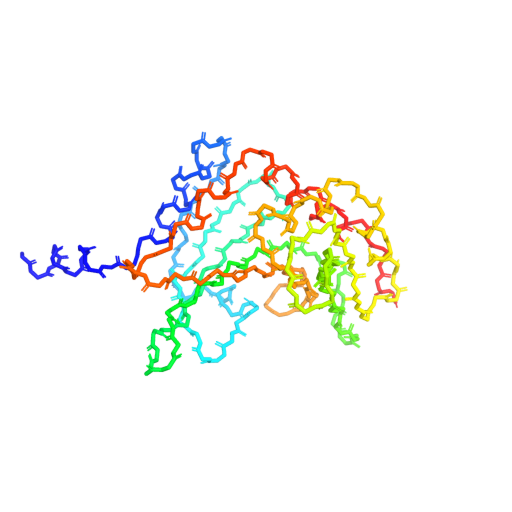HR A O 1
ATOM 1319 N N . GLN A 1 164 ? 11.232 3.419 10.559 1.00 75.69 164 GLN A N 1
ATOM 1320 C CA . GLN A 1 164 ? 11.637 4.626 11.297 1.00 75.69 164 GLN A CA 1
ATOM 1321 C C . GLN A 1 164 ? 12.597 4.276 12.429 1.00 75.69 164 GLN A C 1
ATOM 1323 O O . GLN A 1 164 ? 12.360 3.336 13.183 1.00 75.69 164 GLN A O 1
ATOM 1328 N N . HIS A 1 165 ? 13.664 5.060 12.581 1.00 64.44 165 HIS A N 1
ATOM 1329 C CA . HIS A 1 165 ? 14.729 4.759 13.538 1.00 64.44 165 HIS A CA 1
ATOM 1330 C C . HIS A 1 165 ? 14.631 5.524 14.873 1.00 64.44 165 HIS A C 1
ATOM 1332 O O . HIS A 1 165 ? 15.279 5.087 15.825 1.00 64.44 165 HIS A O 1
ATOM 1338 N N . LEU A 1 166 ? 13.867 6.628 14.979 1.00 59.28 166 LEU A N 1
ATOM 1339 C CA . LEU A 1 166 ? 14.101 7.617 16.051 1.00 59.28 166 LEU A CA 1
ATOM 1340 C C . LEU A 1 166 ? 12.880 8.188 16.809 1.00 59.28 166 LEU A C 1
ATOM 1342 O O . LEU A 1 166 ? 13.095 8.855 17.813 1.00 59.28 166 LEU A O 1
ATOM 1346 N N . ASP A 1 167 ? 11.630 7.900 16.442 1.00 62.28 167 ASP A N 1
ATOM 1347 C CA . ASP A 1 167 ? 10.450 8.544 17.064 1.00 62.28 167 ASP A CA 1
ATOM 1348 C C . ASP A 1 167 ? 9.271 7.605 17.382 1.00 62.28 167 ASP A C 1
ATOM 1350 O O . ASP A 1 167 ? 8.272 8.035 17.957 1.00 62.28 167 ASP A O 1
ATOM 1354 N N . GLY A 1 168 ? 9.369 6.312 17.061 1.00 68.25 168 GLY A N 1
ATOM 1355 C CA . GLY A 1 168 ? 8.357 5.310 17.426 1.00 68.25 168 GLY A CA 1
ATOM 1356 C C . GLY A 1 168 ? 6.960 5.535 16.824 1.00 68.25 168 GLY A C 1
ATOM 1357 O O . GLY A 1 168 ? 6.046 4.788 17.156 1.00 68.25 168 GLY A O 1
ATOM 1358 N N . GLN A 1 169 ? 6.794 6.520 15.942 1.00 77.00 169 GLN A N 1
ATOM 1359 C CA . GLN A 1 169 ? 5.583 6.786 15.164 1.00 77.00 169 GLN A CA 1
ATOM 1360 C C . GLN A 1 169 ? 5.944 6.781 13.687 1.00 77.00 169 GLN A C 1
ATOM 1362 O O . GLN A 1 169 ? 7.096 7.005 13.346 1.00 77.00 169 GLN A O 1
ATOM 1367 N N . SER A 1 170 ? 4.988 6.562 12.787 1.00 84.06 170 SER A N 1
ATOM 1368 C CA . SER A 1 170 ? 5.257 6.663 11.353 1.00 84.06 170 SER A CA 1
ATOM 1369 C C . SER A 1 170 ? 4.934 8.048 10.784 1.00 84.06 170 SER A C 1
ATOM 1371 O O . SER A 1 170 ? 3.799 8.530 10.836 1.00 84.06 170 SER A O 1
ATOM 1373 N N . ASN A 1 171 ? 5.922 8.652 10.129 1.00 87.81 171 ASN A N 1
ATOM 1374 C CA . ASN A 1 171 ? 5.782 9.842 9.296 1.00 87.81 171 ASN A CA 1
ATOM 1375 C C . ASN A 1 171 ? 5.442 9.509 7.834 1.00 87.81 171 ASN A C 1
ATOM 1377 O O . ASN A 1 171 ? 5.433 10.406 6.995 1.00 87.81 171 ASN A O 1
ATOM 1381 N N . TRP A 1 172 ? 5.157 8.242 7.504 1.00 91.44 172 TRP A N 1
ATOM 1382 C CA . TRP A 1 172 ? 4.872 7.826 6.126 1.00 91.44 172 TRP A CA 1
ATOM 1383 C C . TRP A 1 172 ? 3.676 8.568 5.519 1.00 91.44 172 TRP A C 1
ATOM 1385 O O . TRP A 1 172 ? 3.657 8.801 4.317 1.00 91.44 172 TRP A O 1
ATOM 1395 N N . HIS A 1 173 ? 2.729 9.029 6.344 1.00 91.94 173 HIS A N 1
ATOM 1396 C CA . HIS A 1 173 ? 1.628 9.890 5.903 1.00 91.94 173 HIS A CA 1
ATOM 1397 C C . HIS A 1 173 ? 2.104 11.159 5.167 1.00 91.94 173 HIS A C 1
ATOM 1399 O O . HIS A 1 173 ? 1.382 11.653 4.313 1.00 91.94 173 HIS A O 1
ATOM 1405 N N . ASN A 1 174 ? 3.325 11.651 5.410 1.00 92.50 174 ASN A N 1
ATOM 1406 C CA . ASN A 1 174 ? 3.906 12.780 4.669 1.00 92.50 174 ASN A CA 1
ATOM 1407 C C . ASN A 1 174 ? 4.225 12.448 3.203 1.00 92.50 174 ASN A C 1
ATOM 1409 O O . ASN A 1 174 ? 4.397 13.352 2.392 1.00 92.50 174 ASN A O 1
ATOM 1413 N N . ARG A 1 175 ? 4.326 11.160 2.854 1.00 93.25 175 ARG A N 1
ATOM 1414 C CA . ARG A 1 175 ? 4.493 10.691 1.469 1.00 93.25 175 ARG A CA 1
ATOM 1415 C C . ARG A 1 175 ? 3.163 10.640 0.716 1.00 93.25 175 ARG A C 1
ATOM 1417 O O . ARG A 1 175 ? 3.165 10.526 -0.507 1.00 93.25 175 ARG A O 1
ATOM 1424 N N . MET A 1 176 ? 2.041 10.714 1.434 1.00 95.56 176 MET A N 1
ATOM 1425 C CA . MET A 1 176 ? 0.703 10.743 0.857 1.00 95.56 176 MET A CA 1
ATOM 1426 C C . MET A 1 176 ? 0.372 12.169 0.409 1.00 95.56 176 MET A C 1
ATOM 1428 O O . MET A 1 176 ? -0.218 12.950 1.151 1.00 95.56 176 MET A O 1
ATOM 1432 N N . THR A 1 177 ? 0.802 12.519 -0.799 1.00 96.31 177 THR A N 1
ATOM 1433 C CA . THR A 1 177 ? 0.404 13.745 -1.501 1.00 96.31 177 THR A CA 1
ATOM 1434 C C . THR A 1 177 ? -0.793 13.461 -2.412 1.00 96.31 177 THR A C 1
ATOM 1436 O O . THR A 1 177 ? -1.177 12.305 -2.600 1.00 96.31 177 THR A O 1
ATOM 1439 N N . LYS A 1 178 ? -1.369 14.509 -3.014 1.00 96.25 178 LYS A N 1
ATOM 1440 C CA . LYS A 1 178 ? -2.414 14.347 -4.033 1.00 96.25 178 LYS A CA 1
ATOM 1441 C C . LYS A 1 178 ? -1.922 13.501 -5.216 1.00 96.25 178 LYS A C 1
ATOM 1443 O O . LYS A 1 178 ? -2.590 12.546 -5.584 1.00 96.25 178 LYS A O 1
ATOM 1448 N N . GLU A 1 179 ? -0.722 13.795 -5.717 1.00 96.25 179 GLU A N 1
ATOM 1449 C CA . GLU A 1 179 ? -0.075 13.036 -6.797 1.00 96.25 179 GLU A CA 1
ATOM 1450 C C . GLU A 1 179 ? 0.118 11.560 -6.416 1.00 96.25 179 GLU A C 1
ATOM 1452 O O . GLU A 1 179 ? -0.240 10.667 -7.180 1.00 96.25 179 GLU A O 1
ATOM 1457 N N . THR A 1 180 ? 0.618 11.282 -5.204 1.00 96.06 180 THR A N 1
ATOM 1458 C CA . THR A 1 180 ? 0.750 9.903 -4.716 1.00 96.06 180 THR A CA 1
ATOM 1459 C C . THR A 1 180 ? -0.605 9.194 -4.701 1.00 96.06 180 THR A C 1
ATOM 1461 O O . THR A 1 180 ? -0.695 8.039 -5.107 1.00 96.06 180 THR A O 1
ATOM 1464 N N . TRP A 1 181 ? -1.671 9.858 -4.241 1.00 96.94 181 TRP A N 1
ATOM 1465 C CA . TRP A 1 181 ? -3.009 9.264 -4.223 1.00 96.94 181 TRP A CA 1
ATOM 1466 C C . TRP A 1 181 ? -3.554 8.985 -5.630 1.00 96.94 181 TRP A C 1
ATOM 1468 O O . TRP A 1 181 ? -4.124 7.918 -5.870 1.00 96.94 181 TRP A O 1
ATOM 1478 N N . GLU A 1 182 ? -3.352 9.908 -6.569 1.00 96.75 182 GLU A N 1
ATOM 1479 C CA . GLU A 1 182 ? -3.728 9.739 -7.977 1.00 96.75 182 GLU A CA 1
ATOM 1480 C C . GLU A 1 182 ? -2.995 8.538 -8.596 1.00 96.75 182 GLU A C 1
ATOM 1482 O O . GLU A 1 182 ? -3.633 7.680 -9.203 1.00 96.75 182 GLU A O 1
ATOM 1487 N N . GLN A 1 183 ? -1.696 8.383 -8.328 1.00 97.12 183 GLN A N 1
ATOM 1488 C CA . GLN A 1 183 ? -0.905 7.225 -8.764 1.00 97.12 183 GLN A CA 1
ATOM 1489 C C . GLN A 1 183 ? -1.367 5.904 -8.124 1.00 97.12 183 GLN A C 1
ATOM 1491 O O . GLN A 1 183 ? -1.427 4.877 -8.799 1.00 97.12 183 GLN A O 1
ATOM 1496 N N . LEU A 1 184 ? -1.724 5.898 -6.833 1.00 97.25 184 LEU A N 1
ATOM 1497 C CA . LEU A 1 184 ? -2.301 4.717 -6.169 1.00 97.25 184 LEU A CA 1
ATOM 1498 C C . LEU A 1 184 ? -3.667 4.343 -6.767 1.00 97.25 184 LEU A C 1
ATOM 1500 O O . LEU A 1 184 ? -3.996 3.161 -6.900 1.00 97.25 184 LEU A O 1
ATOM 1504 N N . THR A 1 185 ? -4.456 5.345 -7.149 1.00 97.44 185 THR A N 1
ATOM 1505 C CA . THR A 1 185 ? -5.745 5.162 -7.823 1.00 97.44 185 THR A CA 1
ATOM 1506 C C . THR A 1 185 ? -5.547 4.601 -9.229 1.00 97.44 185 THR A C 1
ATOM 1508 O O . THR A 1 185 ? -6.208 3.629 -9.593 1.00 97.44 185 THR A O 1
ATOM 1511 N N . LEU A 1 186 ? -4.586 5.134 -9.990 1.00 97.12 186 LEU A N 1
ATOM 1512 C CA . LEU A 1 186 ? -4.198 4.612 -11.300 1.00 97.12 186 LEU A CA 1
ATOM 1513 C C . LEU A 1 186 ? -3.725 3.158 -11.206 1.00 97.12 186 LEU A C 1
ATOM 1515 O O . LEU A 1 186 ? -4.204 2.312 -11.961 1.00 97.12 186 LEU A O 1
ATOM 1519 N N . LEU A 1 187 ? -2.854 2.843 -10.238 1.00 97.00 187 LEU A N 1
ATOM 1520 C CA . LEU A 1 187 ? -2.423 1.470 -9.968 1.00 97.00 187 LEU A CA 1
ATOM 1521 C C . LEU A 1 187 ? -3.637 0.570 -9.749 1.00 97.00 187 LEU A C 1
ATOM 1523 O O . LEU A 1 187 ? -3.751 -0.465 -10.393 1.00 97.00 187 LEU A O 1
ATOM 1527 N N . SER A 1 188 ? -4.569 0.994 -8.893 1.00 97.31 188 SER A N 1
ATOM 1528 C CA . SER A 1 188 ? -5.790 0.242 -8.590 1.00 97.31 188 SER A CA 1
ATOM 1529 C C . SER A 1 188 ? -6.659 0.014 -9.831 1.00 97.31 188 SER A C 1
ATOM 1531 O O . SER A 1 188 ? -7.195 -1.077 -10.009 1.00 97.31 188 SER A O 1
ATOM 1533 N N . ASN A 1 189 ? -6.751 0.994 -10.731 1.00 96.44 189 ASN A N 1
ATOM 1534 C CA . ASN A 1 189 ? -7.467 0.848 -11.999 1.00 96.44 189 ASN A CA 1
ATOM 1535 C C . ASN A 1 189 ? -6.790 -0.156 -12.945 1.00 96.44 189 ASN A C 1
ATOM 1537 O O . ASN A 1 189 ? -7.488 -0.892 -13.644 1.00 96.44 189 ASN A O 1
ATOM 1541 N N . TYR A 1 190 ? -5.457 -0.259 -12.945 1.00 94.62 190 TYR A N 1
ATOM 1542 C CA . TYR A 1 190 ? -4.763 -1.343 -13.652 1.00 94.62 190 TYR A CA 1
ATOM 1543 C C . TYR A 1 190 ? -5.122 -2.721 -13.085 1.00 94.62 190 TYR A C 1
ATOM 1545 O O . TYR A 1 190 ? -5.375 -3.648 -13.852 1.00 94.62 190 TYR A O 1
ATOM 1553 N N . LEU A 1 191 ? -5.234 -2.858 -11.760 1.00 93.44 191 LEU A N 1
ATOM 1554 C CA . LEU A 1 191 ? -5.682 -4.112 -11.130 1.00 93.44 191 LEU A CA 1
ATOM 1555 C C . LEU A 1 191 ? -7.106 -4.463 -11.572 1.00 93.44 191 LEU A C 1
ATOM 1557 O O . LEU A 1 191 ? -7.377 -5.571 -12.032 1.00 93.44 191 LEU A O 1
ATOM 1561 N N . LEU A 1 192 ? -7.996 -3.471 -11.527 1.00 92.88 192 LEU A N 1
ATOM 1562 C CA . LEU A 1 192 ? -9.393 -3.606 -11.928 1.00 92.88 192 LEU A CA 1
ATOM 1563 C C . LEU A 1 192 ? -9.599 -3.715 -13.447 1.00 92.88 192 LEU A C 1
ATOM 1565 O O . LEU A 1 192 ? -10.705 -4.004 -13.892 1.00 92.88 192 LEU A O 1
ATOM 1569 N N . SER A 1 193 ? -8.574 -3.537 -14.274 1.00 89.56 193 SER A N 1
ATOM 1570 C CA . SER A 1 193 ? -8.655 -3.745 -15.730 1.00 89.56 193 SER A CA 1
ATOM 1571 C C . SER A 1 193 ? -7.856 -4.954 -16.207 1.00 89.56 193 SER A C 1
ATOM 1573 O O . SER A 1 193 ? -8.045 -5.384 -17.345 1.00 89.56 193 SER A O 1
ATOM 1575 N N . SER A 1 194 ? -7.024 -5.544 -15.338 1.00 83.25 194 SER A N 1
ATOM 1576 C CA . SER A 1 194 ? -6.293 -6.772 -15.639 1.00 83.25 194 SER A CA 1
ATOM 1577 C C . SER A 1 194 ? -7.270 -7.856 -16.111 1.00 83.25 194 SER A C 1
ATOM 1579 O O . SER A 1 194 ? -8.326 -8.034 -15.489 1.00 83.25 194 SER A O 1
ATOM 1581 N N . PRO A 1 195 ? -6.941 -8.586 -17.197 1.00 71.00 195 PRO A N 1
ATOM 1582 C CA . PRO A 1 195 ? -7.758 -9.677 -17.700 1.00 71.00 195 PRO A CA 1
ATOM 1583 C C . PRO A 1 195 ? -8.180 -10.623 -16.584 1.00 71.00 195 PRO A C 1
ATOM 1585 O O . PRO A 1 195 ? -7.386 -10.935 -15.690 1.00 71.00 195 PRO A O 1
ATOM 1588 N N . ARG A 1 196 ? -9.432 -11.089 -16.665 1.00 62.91 196 ARG A N 1
ATOM 1589 C CA . ARG A 1 196 ? -9.945 -12.128 -15.775 1.00 62.91 196 ARG A CA 1
ATOM 1590 C C . ARG A 1 196 ? -8.958 -13.283 -15.802 1.00 62.91 196 ARG A C 1
ATOM 1592 O O . ARG A 1 196 ? -8.657 -13.815 -16.871 1.00 62.91 196 ARG A O 1
ATOM 1599 N N . ILE A 1 197 ? -8.499 -13.690 -14.629 1.00 57.19 197 ILE A N 1
ATOM 1600 C CA . ILE A 1 197 ? -7.903 -15.007 -14.480 1.00 57.19 197 ILE A CA 1
ATOM 1601 C C . ILE A 1 197 ? -9.098 -15.969 -14.627 1.00 57.19 197 ILE A C 1
ATOM 1603 O O . ILE A 1 197 ? -9.769 -16.261 -13.638 1.00 57.19 197 ILE A O 1
ATOM 1607 N N . LEU A 1 198 ? -9.462 -16.330 -15.871 1.00 44.97 198 LEU A N 1
ATOM 1608 C CA . LEU A 1 198 ? -10.533 -17.279 -16.251 1.00 44.97 198 LEU A CA 1
ATOM 1609 C C . LEU A 1 198 ? -10.081 -18.724 -16.173 1.00 44.97 198 LEU A C 1
ATOM 1611 O O . LEU A 1 198 ? -8.857 -18.968 -16.126 1.00 44.97 198 LEU A O 1
#

Secondary structure (DSSP, 8-state):
-HHHHHHHTS--HHHHHHHHHHHTT--EEEPPTT-GGGGTT--TTSEEEEEEEE-SSS--EEEEEEEPP-SS---EEEEEEEEE-TTPPSSSPPPEEEEEEEESSSSSS-EEEEEEEE--TTSHHHHHHH-HHHHHHHHHH--EEEEEE-SSS-EEEEEEEEE-SSSSS--GGGG--HHHHHHHHHHHHHHHHSPP--